Protein AF-X1RUQ6-F1 (afdb_monomer_lite)

Sequence (351 aa):
FTVKFKKKDQIVNNFACIECDKCIEVCPIEVDNRNAIWVKPEAGWENIYIIDFEHCTKCGKCEKVCPTGALKIERPEEVKEVNVGAIILAPEFEEPSEKKFEDFGLGKSNSVIKNSEIAERSLLTNFVKDSIKLPSGKIPQKFGIIITPHFNKEQIEYENYNLSISAVYRSVRIKEIIPKAEVTIFLRDYRGFGKGHYRWYNKALDLGVRVEKAEKLKIVTTNDEKATIQYQKDNNSSQQEVELAILITGQKPPEIMEDLSKICGVKPDQNGFCNIRPFSSTETDIDGIFAVGEFSGVKGNPETVWEGCAVLTEMLKYLGEPNFKPAPPPELRNLSGEKPRVGVFICSCFG

pLDDT: mean 87.48, std 11.32, range [35.59, 98.81]

Foldseek 3Di:
DKDKDWPPDQLFQQVQAPPPCQLQVQAPADDPNGGQWDWLDAPDDTTGIDGNVVGDPLPCRSQVRRPRSRGHSDDDTDIDIDDDLFAEAEDAFDFDDCVLCVQVCPPVALLEEEPVQLCVLVNVAQRDQQSQQFPVRDRWQEEEEEASLQADDPDSLFAAQQLLLVSLVVLLSCCVVRLNGAAEYEDQDGRQDDDCSVVSVVSSVVSVYHYDHFNHWGWDDDHRQKIKIWTHDPNDIDIDITRHYYYSTGTAADPCLVVCCVVVVFDADPSGATDDDPPALFDTPDPRYTYADCRNHHYDDVRRVVSVVRCVVVNVVSDDPDPDDDDPDPDDPDCPPPDDDDDDDDDPSPD

Organism: NCBI:txid412755

Secondary structure (DSSP, 8-state):
-EEEEEE---SB-TTT-----HHHHT---EETTEESEEEEE-SSS-EEEEE-TTT----SHHHHH-TTS-B-S----EEEEEE-S-EEE-PPPBPPPGGGGGGGTTTT-TTEEEHHHHHHHTTTSSPPGGGG--TTSPPPSEEEEEEGGGSS-SS-----TTHHHHHHHHHHHHHHH-TT-EEEEEESS----STTHHHHHHHHHHTT-EEEE-SEEEEEESSSS-EEEEEEETTEEEEEEESEEEEE---B--THHHHHHHHH---B-TTSSBPB-TT-SSBBSSTTEEE-GGGGSS--HHHHHHHHHHHHHHGGGG--S----PPPPP-----TTSPP--------TT-

Structure (mmCIF, N/CA/C/O backbone):
data_AF-X1RUQ6-F1
#
_entry.id   AF-X1RUQ6-F1
#
loop_
_atom_site.group_PDB
_atom_site.id
_atom_site.type_symbol
_atom_site.label_atom_id
_atom_site.label_alt_id
_atom_site.label_comp_id
_atom_site.label_asym_id
_atom_site.label_entity_id
_atom_site.label_seq_id
_atom_site.pdbx_PDB_ins_code
_atom_site.Cartn_x
_atom_site.Cartn_y
_atom_site.Cartn_z
_atom_site.occupancy
_atom_site.B_iso_or_equiv
_atom_site.auth_seq_id
_atom_site.auth_comp_id
_atom_site.auth_asym_id
_atom_site.auth_atom_id
_atom_site.pdbx_PDB_model_num
ATOM 1 N N . PHE A 1 1 ? 16.827 6.643 -26.826 1.00 90.69 1 PHE A N 1
ATOM 2 C CA . PHE A 1 1 ? 17.657 6.616 -25.604 1.00 90.69 1 PHE A CA 1
ATOM 3 C C . PHE A 1 1 ? 18.560 5.393 -25.601 1.00 90.69 1 PHE A C 1
ATOM 5 O O . PHE A 1 1 ? 18.110 4.331 -26.019 1.00 90.69 1 PHE A O 1
ATOM 12 N N . THR A 1 2 ? 19.792 5.522 -25.106 1.00 93.62 2 THR A N 1
ATOM 13 C CA . THR A 1 2 ? 20.661 4.381 -24.770 1.00 93.62 2 THR A CA 1
ATOM 14 C C . THR A 1 2 ? 20.635 4.212 -23.257 1.00 93.62 2 THR A C 1
ATOM 16 O O . THR A 1 2 ? 21.114 5.077 -22.528 1.00 93.62 2 THR A O 1
ATOM 19 N N . VAL A 1 3 ? 20.011 3.138 -22.784 1.00 94.25 3 VAL A N 1
ATOM 20 C CA . VAL A 1 3 ? 19.755 2.894 -21.361 1.00 94.25 3 VAL A CA 1
ATOM 21 C C . VAL A 1 3 ? 20.683 1.799 -20.867 1.00 94.25 3 VAL A C 1
ATOM 23 O O . VAL A 1 3 ? 20.760 0.727 -21.465 1.00 94.25 3 VAL A O 1
ATOM 26 N N . LYS A 1 4 ? 21.356 2.066 -19.747 1.00 92.81 4 LYS A N 1
ATOM 27 C CA . LYS A 1 4 ? 22.142 1.078 -19.007 1.00 92.81 4 LYS A CA 1
ATOM 28 C C . LYS A 1 4 ? 21.403 0.706 -17.738 1.00 92.81 4 LYS A C 1
ATOM 30 O O . LYS A 1 4 ? 21.077 1.584 -16.945 1.00 92.81 4 LYS A O 1
ATOM 35 N N . PHE A 1 5 ? 21.175 -0.582 -17.529 1.00 89.06 5 PHE A N 1
ATOM 36 C CA . PHE A 1 5 ? 20.571 -1.078 -16.300 1.00 89.06 5 PHE A CA 1
ATOM 37 C C . PHE A 1 5 ? 21.331 -2.289 -15.776 1.00 89.06 5 PHE A C 1
ATOM 39 O O . PHE A 1 5 ? 21.866 -3.103 -16.533 1.00 89.06 5 PHE A O 1
ATOM 46 N N . LYS A 1 6 ? 21.387 -2.398 -14.451 1.00 86.44 6 LYS A N 1
ATOM 47 C CA . LYS A 1 6 ? 21.943 -3.566 -13.775 1.00 86.44 6 LYS A CA 1
ATOM 48 C C . LYS A 1 6 ? 20.868 -4.639 -13.705 1.00 86.44 6 LYS A C 1
ATOM 50 O O . LYS A 1 6 ? 19.836 -4.444 -13.067 1.00 86.44 6 LYS A O 1
ATOM 55 N N . LYS A 1 7 ? 21.106 -5.782 -14.340 1.00 77.94 7 LYS A N 1
ATOM 56 C CA . LYS A 1 7 ? 20.271 -6.966 -14.170 1.00 77.94 7 LYS A CA 1
ATOM 57 C C . LYS A 1 7 ? 20.640 -7.611 -12.839 1.00 77.94 7 LYS A C 1
ATOM 59 O O . LYS A 1 7 ? 21.633 -8.329 -12.735 1.00 77.94 7 LYS A O 1
ATOM 64 N N . LYS A 1 8 ? 19.837 -7.339 -11.812 1.00 68.75 8 LYS A N 1
ATOM 65 C CA . LYS A 1 8 ? 19.895 -8.085 -10.558 1.00 68.75 8 LYS A CA 1
ATOM 66 C C . LYS A 1 8 ? 19.048 -9.337 -10.734 1.00 68.75 8 LYS A C 1
ATOM 68 O O . LYS A 1 8 ? 17.840 -9.308 -10.526 1.00 68.75 8 LYS A O 1
ATOM 73 N N . ASP A 1 9 ? 19.675 -10.416 -11.191 1.00 65.06 9 ASP A N 1
ATOM 74 C CA . ASP A 1 9 ? 18.998 -11.706 -11.222 1.00 65.06 9 ASP A CA 1
ATOM 75 C C . ASP A 1 9 ? 18.580 -12.086 -9.802 1.00 65.06 9 ASP A C 1
ATOM 77 O O . ASP A 1 9 ? 19.366 -11.965 -8.857 1.00 65.06 9 ASP A O 1
ATOM 81 N N . GLN A 1 10 ? 17.346 -12.568 -9.658 1.00 67.88 10 GLN A N 1
ATOM 82 C CA . GLN A 1 10 ? 16.947 -13.225 -8.424 1.00 67.88 10 GLN A CA 1
ATOM 83 C C . GLN A 1 10 ? 17.934 -14.369 -8.152 1.00 67.88 10 GLN A C 1
ATOM 85 O O . GLN A 1 10 ? 18.315 -15.119 -9.058 1.00 67.88 10 GLN A O 1
ATOM 90 N N . ILE A 1 11 ? 18.374 -14.483 -6.896 1.00 77.75 11 ILE A N 1
ATOM 91 C CA . ILE A 1 11 ? 19.265 -15.558 -6.425 1.00 77.75 11 ILE A CA 1
ATOM 92 C C . ILE A 1 11 ? 18.703 -16.909 -6.869 1.00 77.75 11 ILE A C 1
ATOM 94 O O . ILE A 1 11 ? 19.438 -17.768 -7.366 1.00 77.75 11 ILE A O 1
ATOM 98 N N . VAL A 1 12 ? 17.383 -17.052 -6.746 1.00 81.12 12 VAL A N 1
ATOM 99 C CA . VAL A 1 12 ? 16.603 -18.180 -7.234 1.00 81.12 12 VAL A CA 1
ATOM 100 C C . VAL A 1 12 ? 15.986 -17.817 -8.581 1.00 81.12 12 VAL A C 1
ATOM 102 O O . VAL A 1 12 ? 15.274 -16.833 -8.706 1.00 81.12 12 VAL A O 1
ATOM 105 N N . ASN A 1 13 ? 16.285 -18.603 -9.613 1.00 79.19 13 ASN A N 1
ATOM 106 C CA . ASN A 1 13 ? 15.611 -18.496 -10.903 1.00 79.19 13 ASN A CA 1
ATOM 107 C C . ASN A 1 13 ? 14.255 -19.206 -10.817 1.00 79.19 13 ASN A C 1
ATOM 109 O O . ASN A 1 13 ? 14.231 -20.437 -10.846 1.00 79.19 13 ASN A O 1
ATOM 113 N N . ASN A 1 14 ? 13.156 -18.453 -10.747 1.00 72.56 14 ASN A N 1
ATOM 114 C CA . ASN A 1 14 ? 11.813 -19.025 -10.616 1.00 72.56 14 ASN A CA 1
ATOM 115 C C . ASN A 1 14 ? 11.425 -19.949 -11.776 1.00 72.56 14 ASN A C 1
ATOM 117 O O . ASN A 1 14 ? 10.847 -20.999 -11.532 1.00 72.56 14 ASN A O 1
ATOM 121 N N . PHE A 1 15 ? 11.858 -19.670 -13.012 1.00 74.00 15 PHE A N 1
ATOM 122 C CA . PHE A 1 15 ? 11.589 -20.557 -14.155 1.00 74.00 15 PHE A CA 1
ATOM 123 C C . PHE A 1 15 ? 12.262 -21.933 -14.037 1.00 74.00 15 PHE A C 1
ATOM 125 O O . PHE A 1 15 ? 11.848 -22.884 -14.696 1.00 74.00 15 PHE A O 1
ATOM 132 N N . ALA A 1 16 ? 13.329 -22.037 -13.241 1.00 80.94 16 ALA A N 1
ATOM 133 C CA . ALA A 1 16 ? 14.035 -23.290 -12.979 1.00 80.94 16 ALA A CA 1
ATOM 134 C C . ALA A 1 16 ? 13.724 -23.869 -11.588 1.00 80.94 16 ALA A C 1
ATOM 136 O O . ALA A 1 16 ? 14.110 -25.004 -11.294 1.00 80.94 16 ALA A O 1
ATOM 137 N N . CYS A 1 17 ? 13.099 -23.098 -10.698 1.00 83.44 17 CYS A N 1
ATOM 138 C CA . CYS A 1 17 ? 12.761 -23.543 -9.357 1.00 83.44 17 CYS A CA 1
ATOM 139 C C . CYS A 1 17 ? 11.582 -24.518 -9.425 1.00 83.44 17 CYS A C 1
ATOM 141 O O . CYS A 1 17 ? 10.617 -24.289 -10.141 1.00 83.44 17 CYS A O 1
ATOM 143 N N . ILE A 1 18 ? 11.670 -25.614 -8.673 1.00 85.25 18 ILE A N 1
ATOM 144 C CA . ILE A 1 18 ? 10.596 -26.618 -8.561 1.00 85.25 18 ILE A CA 1
ATOM 145 C C . ILE A 1 18 ? 9.946 -26.612 -7.176 1.00 85.25 18 ILE A C 1
ATOM 147 O O . ILE A 1 18 ? 9.284 -27.577 -6.812 1.00 85.25 18 ILE A O 1
ATOM 151 N N . GLU A 1 19 ? 10.224 -25.575 -6.384 1.00 84.88 19 GLU A N 1
ATOM 152 C CA . GLU A 1 19 ? 9.609 -25.340 -5.072 1.00 84.88 19 GLU A CA 1
ATOM 153 C C . GLU A 1 19 ? 9.713 -26.537 -4.102 1.00 84.88 19 GLU A C 1
ATOM 155 O O . GLU A 1 19 ? 8.775 -26.902 -3.408 1.00 84.88 19 GLU A O 1
ATOM 160 N N . CYS A 1 20 ? 10.872 -27.206 -4.086 1.00 88.06 20 CYS A N 1
ATOM 161 C CA . CYS A 1 20 ? 11.074 -28.434 -3.305 1.00 88.06 20 CYS A CA 1
ATOM 162 C C . CYS A 1 20 ? 11.554 -28.219 -1.859 1.00 88.06 20 CYS A C 1
ATOM 164 O O . CYS A 1 20 ? 11.882 -29.200 -1.200 1.00 88.06 20 CYS A O 1
ATOM 166 N N . ASP A 1 21 ? 11.711 -26.966 -1.419 1.00 90.81 21 ASP A N 1
ATOM 167 C CA . ASP A 1 21 ? 12.115 -26.532 -0.065 1.00 90.81 21 ASP A CA 1
ATOM 168 C C . ASP A 1 21 ? 13.443 -27.047 0.512 1.00 90.81 21 ASP A C 1
ATOM 170 O O . ASP A 1 21 ? 13.900 -26.547 1.538 1.00 90.81 21 ASP A O 1
ATOM 174 N N . LYS A 1 22 ? 14.167 -27.930 -0.184 1.00 92.12 22 LYS A N 1
ATOM 175 C CA . LYS A 1 22 ? 15.475 -28.448 0.260 1.00 92.12 22 LYS A CA 1
ATOM 176 C C . LYS A 1 22 ? 16.463 -27.354 0.662 1.00 92.12 22 LYS A C 1
ATOM 178 O O . LYS A 1 22 ? 17.286 -27.551 1.548 1.00 92.12 22 LYS A O 1
ATOM 183 N N . CYS A 1 23 ? 16.423 -26.206 -0.014 1.00 92.62 23 CYS A N 1
ATOM 184 C CA . CYS A 1 23 ? 17.289 -25.068 0.279 1.00 92.62 23 CYS A CA 1
ATOM 185 C C . CYS A 1 23 ? 17.008 -24.431 1.654 1.00 92.62 23 CYS A C 1
ATOM 187 O O . CYS A 1 23 ? 17.949 -23.933 2.272 1.00 92.62 23 CYS A O 1
ATOM 189 N N . ILE A 1 24 ? 15.757 -24.484 2.122 1.00 92.19 24 ILE A N 1
ATOM 190 C CA . ILE A 1 24 ? 15.300 -24.024 3.439 1.00 92.19 24 ILE A CA 1
ATOM 191 C C . ILE A 1 24 ? 15.729 -25.025 4.506 1.00 92.19 24 ILE A C 1
ATOM 193 O O . ILE A 1 24 ? 16.415 -24.642 5.449 1.00 92.19 24 ILE A O 1
ATOM 197 N N . GLU A 1 25 ? 15.445 -26.311 4.293 1.00 93.44 25 GLU A N 1
ATOM 198 C CA . GLU A 1 25 ? 15.755 -27.393 5.241 1.00 93.44 25 GLU A CA 1
ATOM 199 C C . GLU A 1 25 ? 17.242 -27.462 5.626 1.00 93.44 25 GLU A C 1
ATOM 201 O O . GLU A 1 25 ? 17.589 -27.793 6.758 1.00 93.44 25 GLU A O 1
ATOM 206 N N . VAL A 1 26 ? 18.146 -27.151 4.689 1.00 95.44 26 VAL A N 1
ATOM 207 C CA . VAL A 1 26 ? 19.600 -27.191 4.935 1.00 95.44 26 VAL A CA 1
ATOM 208 C C . VAL A 1 26 ? 20.173 -25.885 5.490 1.00 95.44 26 VAL A C 1
ATOM 210 O O . VAL A 1 26 ? 21.384 -25.807 5.741 1.00 95.44 26 VAL A O 1
ATOM 213 N N . CYS A 1 27 ? 19.358 -24.835 5.618 1.00 94.75 27 CYS A N 1
ATOM 214 C CA . CYS A 1 27 ? 19.819 -23.531 6.066 1.00 94.75 27 CYS A CA 1
ATOM 215 C C . CYS A 1 27 ? 20.174 -23.579 7.562 1.00 94.75 27 CYS A C 1
ATOM 217 O O . CYS A 1 27 ? 19.318 -23.883 8.385 1.00 94.75 27 CYS A O 1
ATOM 219 N N . PRO A 1 28 ? 21.422 -23.260 7.954 1.00 93.81 28 PRO A N 1
ATOM 220 C CA . PRO A 1 28 ? 21.832 -23.338 9.354 1.00 93.81 28 PRO A CA 1
ATOM 221 C C . PRO A 1 28 ? 21.460 -22.093 10.171 1.00 93.81 28 PRO A C 1
ATOM 223 O O . PRO A 1 28 ? 21.767 -22.053 11.357 1.00 93.81 28 PRO A O 1
ATOM 226 N N . ILE A 1 29 ? 20.901 -21.058 9.536 1.00 95.62 29 ILE A N 1
ATOM 227 C CA . ILE A 1 29 ? 20.577 -19.781 10.175 1.00 95.62 29 ILE A CA 1
ATOM 228 C C . ILE A 1 29 ? 19.066 -19.688 10.336 1.00 95.62 29 ILE A C 1
ATOM 230 O O . ILE A 1 29 ? 18.332 -19.871 9.361 1.00 95.62 29 ILE A O 1
ATOM 234 N N . GLU A 1 30 ? 18.637 -19.376 11.552 1.00 90.88 30 GLU A N 1
ATOM 235 C CA . GLU A 1 30 ? 17.250 -19.141 11.934 1.00 90.88 30 GLU A CA 1
ATOM 236 C C . GLU A 1 30 ? 17.130 -17.725 12.517 1.00 90.88 30 GLU A C 1
ATOM 238 O O . GLU A 1 30 ? 17.957 -17.311 13.330 1.00 90.88 30 GLU A O 1
ATOM 243 N N . VAL A 1 31 ? 16.135 -16.977 12.049 1.00 87.56 31 VAL A N 1
ATOM 244 C CA . VAL A 1 31 ? 15.815 -15.591 12.406 1.00 87.56 31 VAL A CA 1
ATOM 245 C C . VAL A 1 31 ? 14.312 -15.560 12.659 1.00 87.56 31 VAL A C 1
ATOM 247 O O . VAL A 1 31 ? 13.561 -15.938 11.772 1.00 87.56 31 VAL A O 1
ATOM 250 N N . ASP A 1 32 ? 13.852 -15.162 13.844 1.00 82.50 32 ASP A N 1
ATOM 251 C CA . ASP A 1 32 ? 12.418 -15.021 14.161 1.00 82.50 32 ASP A CA 1
ATOM 252 C C . ASP A 1 32 ? 11.537 -16.228 13.754 1.00 82.50 32 ASP A C 1
ATOM 254 O O . ASP A 1 32 ? 10.497 -16.072 13.112 1.00 82.50 32 ASP A O 1
ATOM 258 N N . ASN A 1 33 ? 11.956 -17.450 14.112 1.00 82.38 33 ASN A N 1
ATOM 259 C CA . ASN A 1 33 ? 11.288 -18.722 13.770 1.00 82.38 33 ASN A CA 1
ATOM 260 C C . ASN A 1 33 ? 11.161 -19.016 12.257 1.00 82.38 33 ASN A C 1
ATOM 262 O O . ASN A 1 33 ? 10.309 -19.805 11.842 1.00 82.38 33 ASN A O 1
ATOM 266 N N . ARG A 1 34 ? 11.994 -18.397 11.413 1.00 85.12 34 ARG A N 1
ATOM 267 C CA . ARG A 1 34 ? 12.158 -18.741 9.990 1.00 85.12 34 ARG A CA 1
ATOM 268 C C . ARG A 1 34 ? 13.633 -18.929 9.656 1.00 85.12 34 ARG A C 1
ATOM 270 O O . ARG A 1 34 ? 14.502 -18.324 10.272 1.00 85.12 34 ARG A O 1
ATOM 277 N N . ASN A 1 35 ? 13.952 -19.725 8.641 1.00 90.94 35 ASN A N 1
ATOM 278 C CA . ASN A 1 35 ? 15.324 -19.779 8.142 1.00 90.94 35 ASN A CA 1
ATOM 279 C C . ASN A 1 35 ? 15.707 -18.488 7.397 1.00 90.94 35 ASN A C 1
ATOM 281 O O . ASN A 1 35 ? 14.854 -17.780 6.857 1.00 90.94 35 ASN A O 1
ATOM 285 N N . ALA A 1 36 ? 17.013 -18.207 7.304 1.00 89.88 36 ALA A N 1
ATOM 286 C CA . ALA A 1 36 ? 17.515 -17.058 6.540 1.00 89.88 36 ALA A CA 1
ATOM 287 C C . ALA A 1 36 ? 17.152 -17.124 5.046 1.00 89.88 36 ALA A C 1
ATOM 289 O O . ALA A 1 36 ? 17.127 -16.095 4.382 1.00 89.88 36 ALA A O 1
ATOM 290 N N . ILE A 1 37 ? 16.864 -18.314 4.511 1.00 89.12 37 ILE A N 1
ATOM 291 C CA . ILE A 1 37 ? 16.137 -18.472 3.249 1.00 89.12 37 ILE A CA 1
ATOM 292 C C . ILE A 1 37 ? 14.725 -18.962 3.551 1.00 89.12 37 ILE A C 1
ATOM 294 O O . ILE A 1 37 ? 14.560 -19.933 4.284 1.00 89.12 37 ILE A O 1
ATOM 298 N N . TRP A 1 38 ? 13.720 -18.305 2.985 1.00 85.50 38 TRP A N 1
ATOM 299 C CA . TRP A 1 38 ? 12.318 -18.669 3.161 1.00 85.50 38 TRP A CA 1
ATOM 300 C C . TRP A 1 38 ? 11.528 -18.378 1.890 1.00 85.50 38 TRP A C 1
ATOM 302 O O . TRP A 1 38 ? 11.979 -17.641 1.010 1.00 85.50 38 TRP A O 1
ATOM 312 N N . VAL A 1 39 ? 10.337 -18.960 1.798 1.00 80.56 39 VAL A N 1
ATOM 313 C CA . VAL A 1 39 ? 9.373 -18.608 0.758 1.00 80.56 39 VAL A CA 1
ATOM 314 C C . VAL A 1 39 ? 8.598 -17.384 1.221 1.00 80.56 39 VAL A C 1
ATOM 316 O O . VAL A 1 39 ? 7.950 -17.427 2.266 1.00 80.56 39 VAL A O 1
ATOM 319 N N . LYS A 1 40 ? 8.634 -16.304 0.439 1.00 71.25 40 LYS A N 1
ATOM 320 C CA . LYS A 1 40 ? 7.608 -15.264 0.503 1.00 71.25 40 LYS A CA 1
ATOM 321 C C . LYS A 1 40 ? 6.509 -15.683 -0.474 1.00 71.25 40 LYS A C 1
ATOM 323 O O . LYS A 1 40 ? 6.747 -15.655 -1.683 1.00 71.25 40 LYS A O 1
ATOM 328 N N . PRO A 1 41 ? 5.331 -16.094 0.012 1.00 62.47 41 PRO A N 1
ATOM 329 C CA . PRO A 1 41 ? 4.215 -16.338 -0.879 1.00 62.47 41 PRO A CA 1
ATOM 330 C C . PRO A 1 41 ? 3.779 -14.984 -1.440 1.00 62.47 41 PRO A C 1
ATOM 332 O O . PRO A 1 41 ? 3.469 -14.077 -0.666 1.00 62.47 41 PRO A O 1
ATOM 335 N N . GLU A 1 42 ? 3.749 -14.821 -2.757 1.00 59.28 42 GLU A N 1
ATOM 336 C CA . GLU A 1 42 ? 3.023 -13.706 -3.360 1.00 59.28 42 GLU A CA 1
ATOM 337 C C . GLU A 1 42 ? 1.735 -14.211 -3.995 1.00 59.28 42 GLU A C 1
ATOM 339 O O . GLU A 1 42 ? 1.701 -15.218 -4.707 1.00 59.28 42 GLU A O 1
ATOM 344 N N . ALA A 1 43 ? 0.649 -13.495 -3.701 1.00 47.25 43 ALA A N 1
ATOM 345 C CA . ALA A 1 43 ? -0.615 -13.624 -4.392 1.00 47.25 43 ALA A CA 1
ATOM 346 C C . ALA A 1 43 ? -0.405 -13.535 -5.901 1.00 47.25 43 ALA A C 1
ATOM 348 O O . ALA A 1 43 ? -0.207 -12.454 -6.448 1.00 47.25 43 ALA A O 1
ATOM 349 N N . GLY A 1 44 ? -0.559 -14.655 -6.590 1.00 51.41 44 GLY A N 1
ATOM 350 C CA . GLY A 1 44 ? -1.086 -14.601 -7.940 1.00 51.41 44 GLY A CA 1
ATOM 351 C C . GLY A 1 44 ? -0.365 -15.437 -8.964 1.00 51.41 44 GLY A C 1
ATOM 352 O O . GLY A 1 44 ? -1.092 -15.900 -9.828 1.00 51.41 44 GLY A O 1
ATOM 353 N N . TRP A 1 45 ? 0.945 -15.718 -8.873 1.00 51.56 45 TRP A N 1
ATOM 354 C CA . TRP A 1 45 ? 1.557 -16.627 -9.859 1.00 51.56 45 TRP A CA 1
ATOM 355 C C . TRP A 1 45 ? 2.778 -17.467 -9.432 1.00 51.56 45 TRP A C 1
ATOM 357 O O . TRP A 1 45 ? 2.887 -18.560 -9.979 1.00 51.56 45 TRP A O 1
ATOM 367 N N . GLU A 1 46 ? 3.646 -17.082 -8.479 1.00 57.44 46 GLU A N 1
ATOM 368 C CA . GLU A 1 46 ? 4.850 -17.886 -8.136 1.00 57.44 46 GLU A CA 1
ATOM 369 C C . GLU A 1 46 ? 5.307 -17.716 -6.671 1.00 57.44 46 GLU A C 1
ATOM 371 O O . GLU A 1 46 ? 5.300 -16.604 -6.140 1.00 57.44 46 GLU A O 1
ATOM 376 N N . ASN A 1 47 ? 5.750 -18.801 -6.018 1.00 65.00 47 ASN A N 1
ATOM 377 C CA . ASN A 1 47 ? 6.440 -18.710 -4.727 1.00 65.00 47 ASN A CA 1
ATOM 378 C C . ASN A 1 47 ? 7.858 -18.170 -4.946 1.00 65.00 47 ASN A C 1
ATOM 380 O O . ASN A 1 47 ? 8.660 -18.772 -5.661 1.00 65.00 47 ASN A O 1
ATOM 384 N N . ILE A 1 48 ? 8.203 -17.057 -4.293 1.00 70.44 48 ILE A N 1
ATOM 385 C CA . ILE A 1 48 ? 9.537 -16.464 -4.421 1.00 70.44 48 ILE A CA 1
ATOM 386 C C . ILE A 1 48 ? 10.369 -16.843 -3.200 1.00 70.44 48 ILE A C 1
ATOM 388 O O . ILE A 1 48 ? 10.030 -16.525 -2.060 1.00 70.44 48 ILE A O 1
ATOM 392 N N . TYR A 1 49 ? 11.498 -17.502 -3.441 1.00 79.81 49 TYR A N 1
ATOM 393 C CA . TYR A 1 49 ? 12.485 -17.780 -2.403 1.00 79.81 49 TYR A CA 1
ATOM 394 C C . TYR A 1 49 ? 13.339 -16.535 -2.159 1.00 79.81 49 TYR A C 1
ATOM 396 O O . TYR A 1 49 ? 14.065 -16.078 -3.046 1.00 79.81 49 TYR A O 1
ATOM 404 N N . ILE A 1 50 ? 13.279 -16.005 -0.940 1.00 80.94 50 ILE A N 1
ATOM 405 C CA . ILE A 1 50 ? 14.030 -14.827 -0.502 1.00 80.94 50 ILE A CA 1
ATOM 406 C C . ILE A 1 50 ? 15.152 -15.267 0.432 1.00 80.94 50 ILE A C 1
ATOM 408 O O . ILE A 1 50 ? 14.974 -16.177 1.237 1.00 80.94 50 ILE A O 1
ATOM 412 N N . ILE A 1 51 ? 16.313 -14.616 0.318 1.00 86.31 51 ILE A N 1
ATOM 413 C CA . ILE A 1 51 ? 17.428 -14.770 1.254 1.00 86.31 51 ILE A CA 1
ATOM 414 C C . ILE A 1 51 ? 17.623 -13.459 2.014 1.00 86.31 51 ILE A C 1
ATOM 416 O O . ILE A 1 51 ? 17.806 -12.401 1.414 1.00 86.31 51 ILE A O 1
ATOM 420 N N . ASP A 1 52 ? 17.627 -13.558 3.335 1.00 87.19 52 ASP A N 1
ATOM 421 C CA . ASP A 1 52 ? 17.926 -12.495 4.282 1.00 87.19 52 ASP A CA 1
ATOM 422 C C . ASP A 1 52 ? 19.441 -12.348 4.296 1.00 87.19 52 ASP A C 1
ATOM 424 O O . ASP A 1 52 ? 20.150 -13.083 4.983 1.00 87.19 52 ASP A O 1
ATOM 428 N N . PHE A 1 53 ? 19.956 -11.470 3.440 1.00 85.75 53 PHE A N 1
ATOM 429 C CA . PHE A 1 53 ? 21.395 -11.280 3.315 1.00 85.75 53 PHE A CA 1
ATOM 430 C C . PHE A 1 53 ? 22.033 -10.583 4.512 1.00 85.75 53 PHE A C 1
ATOM 432 O O . PHE A 1 53 ? 23.255 -10.644 4.627 1.00 85.75 53 PHE A O 1
ATOM 439 N N . GLU A 1 54 ? 21.246 -9.964 5.393 1.00 87.62 54 GLU A N 1
ATOM 440 C CA . GLU A 1 54 ? 21.767 -9.388 6.633 1.00 87.62 54 GLU A CA 1
ATOM 441 C C . GLU A 1 54 ? 22.213 -10.501 7.589 1.00 87.62 54 GLU A C 1
ATOM 443 O O . GLU A 1 54 ? 23.278 -10.406 8.197 1.00 87.62 54 GLU A O 1
ATOM 448 N N . HIS A 1 55 ? 21.459 -11.605 7.642 1.00 91.31 55 HIS A N 1
ATOM 449 C CA . HIS A 1 55 ? 21.755 -12.752 8.508 1.00 91.31 55 HIS A CA 1
ATOM 450 C C . HIS A 1 55 ? 22.437 -13.928 7.782 1.00 91.31 55 HIS A C 1
ATOM 452 O O . HIS A 1 55 ? 23.053 -14.796 8.408 1.00 91.31 55 HIS A O 1
ATOM 458 N N . CYS A 1 56 ? 22.341 -14.002 6.452 1.00 90.12 56 CYS A N 1
ATOM 459 C CA . CYS A 1 56 ? 22.913 -15.089 5.663 1.00 90.12 56 CYS A CA 1
ATOM 460 C C . CYS A 1 56 ? 24.446 -15.074 5.698 1.00 90.12 56 CYS A C 1
ATOM 462 O O . CYS A 1 56 ? 25.104 -14.154 5.221 1.00 90.12 56 CYS A O 1
ATOM 464 N N . THR A 1 57 ? 25.036 -16.189 6.126 1.00 91.56 57 THR A N 1
ATOM 465 C CA . THR A 1 57 ? 26.496 -16.392 6.144 1.00 91.56 57 THR A CA 1
ATOM 466 C C . THR A 1 57 ? 27.105 -16.694 4.773 1.00 91.56 57 THR A C 1
ATOM 468 O O . THR A 1 57 ? 28.302 -16.955 4.677 1.00 91.56 57 THR A O 1
ATOM 471 N N . LYS A 1 58 ? 26.289 -16.741 3.711 1.00 90.88 58 LYS A N 1
ATOM 472 C CA . LYS A 1 58 ? 26.683 -17.151 2.351 1.00 90.88 58 LYS A CA 1
ATOM 473 C C . LYS A 1 58 ? 27.392 -18.516 2.291 1.00 90.88 58 LYS A C 1
ATOM 475 O O . LYS A 1 58 ? 28.207 -18.772 1.413 1.00 90.88 58 LYS A O 1
ATOM 480 N N . CYS A 1 59 ? 27.049 -19.444 3.190 1.00 92.62 59 CYS A N 1
ATOM 481 C CA . CYS A 1 59 ? 27.738 -20.738 3.317 1.00 92.62 59 CYS A CA 1
ATOM 482 C C . CYS A 1 59 ? 27.582 -21.711 2.123 1.00 92.62 59 CYS A C 1
ATOM 484 O O . CYS A 1 59 ? 28.229 -22.760 2.097 1.00 92.62 59 CYS A O 1
ATOM 486 N N . GLY A 1 60 ? 26.699 -21.431 1.156 1.00 91.62 60 GLY A N 1
ATOM 487 C CA . GLY A 1 60 ? 26.550 -22.241 -0.062 1.00 91.62 60 GLY A CA 1
ATOM 488 C C . GLY A 1 60 ? 25.756 -23.543 0.083 1.00 91.62 60 GLY A C 1
ATOM 489 O O . GLY A 1 60 ? 25.566 -24.239 -0.911 1.00 91.62 60 GLY A O 1
ATOM 490 N N . LYS A 1 61 ? 25.277 -23.910 1.281 1.00 94.69 61 LYS A N 1
ATOM 491 C CA . LYS A 1 61 ? 24.545 -25.179 1.490 1.00 94.69 61 LYS A CA 1
ATOM 492 C C . LYS A 1 61 ? 23.261 -25.265 0.657 1.00 94.69 61 LYS A C 1
ATOM 494 O O . LYS A 1 61 ? 23.029 -26.276 -0.001 1.00 94.69 61 LYS A O 1
ATOM 499 N N . CYS A 1 62 ? 22.473 -24.191 0.646 1.00 93.62 62 CYS A N 1
ATOM 500 C CA . CYS A 1 62 ? 21.232 -24.090 -0.121 1.00 93.62 62 CYS A CA 1
ATOM 501 C C . CYS A 1 62 ? 21.459 -24.173 -1.641 1.00 93.62 62 CYS A C 1
ATOM 503 O O . CYS A 1 62 ? 20.646 -24.758 -2.351 1.00 93.62 62 CYS A O 1
ATOM 505 N N . GLU A 1 63 ? 22.584 -23.651 -2.138 1.00 93.75 63 GLU A N 1
ATOM 506 C CA . GLU A 1 63 ? 22.973 -23.764 -3.548 1.00 93.75 63 GLU A CA 1
ATOM 507 C C . GLU A 1 63 ? 23.362 -25.202 -3.903 1.00 93.75 63 GLU A C 1
ATOM 509 O O . GLU A 1 63 ? 22.881 -25.746 -4.893 1.00 93.75 63 GLU A O 1
ATOM 514 N N . LYS A 1 64 ? 24.177 -25.853 -3.062 1.00 94.62 64 LYS A N 1
ATOM 515 C CA . LYS A 1 64 ? 24.648 -27.229 -3.292 1.00 94.62 64 LYS A CA 1
ATOM 516 C C . LYS A 1 64 ? 23.521 -28.261 -3.331 1.00 94.62 64 LYS A C 1
ATOM 518 O O . LYS A 1 64 ? 23.633 -29.240 -4.059 1.00 94.62 64 LYS A O 1
ATOM 523 N N . VAL A 1 65 ? 22.468 -28.072 -2.534 1.00 96.00 65 VAL A N 1
ATOM 524 C CA . VAL A 1 65 ? 21.339 -29.016 -2.468 1.00 96.00 65 VAL A CA 1
ATOM 525 C C . VAL A 1 65 ? 20.291 -28.777 -3.565 1.00 96.00 65 VAL A C 1
ATOM 527 O O . VAL A 1 65 ? 19.414 -29.618 -3.759 1.00 96.00 65 VAL A O 1
ATOM 530 N N . CYS A 1 66 ? 20.351 -27.644 -4.276 1.00 93.31 66 CYS A N 1
ATOM 531 C CA . CYS A 1 66 ? 19.353 -27.272 -5.275 1.00 93.31 66 CYS A CA 1
ATOM 532 C C . CYS A 1 66 ? 19.422 -28.215 -6.494 1.00 93.31 66 CYS A C 1
ATOM 534 O O . CYS A 1 66 ? 20.387 -28.150 -7.259 1.00 93.31 66 CYS A O 1
ATOM 536 N N . PRO A 1 67 ? 18.406 -29.069 -6.733 1.00 91.38 67 PRO A N 1
ATOM 537 C CA . PRO A 1 67 ? 18.490 -30.118 -7.751 1.00 91.38 67 PRO A CA 1
ATOM 538 C C . PRO A 1 67 ? 18.463 -29.574 -9.184 1.00 91.38 67 PRO A C 1
ATOM 540 O O . PRO A 1 67 ? 18.981 -30.216 -10.092 1.00 91.38 67 PRO A O 1
ATOM 543 N N . THR A 1 68 ? 17.872 -28.396 -9.393 1.00 91.50 68 THR A N 1
ATOM 544 C CA . THR A 1 68 ? 17.785 -27.740 -10.705 1.00 91.50 68 THR A CA 1
ATOM 545 C C . THR A 1 68 ? 18.875 -26.695 -10.922 1.00 91.50 68 THR A C 1
ATOM 547 O O . THR A 1 68 ? 18.952 -26.100 -11.994 1.00 91.50 68 THR A O 1
ATOM 550 N N . GLY A 1 69 ? 19.705 -26.428 -9.905 1.00 88.06 69 GLY A N 1
ATOM 551 C CA . GLY A 1 69 ? 20.671 -25.331 -9.932 1.00 88.06 69 GLY A CA 1
ATOM 552 C C . GLY A 1 69 ? 20.030 -23.937 -9.987 1.00 88.06 69 GLY A C 1
ATOM 553 O O . GLY A 1 69 ? 20.718 -22.971 -10.313 1.00 88.06 69 GLY A O 1
ATOM 554 N N . ALA A 1 70 ? 18.733 -23.819 -9.677 1.00 87.69 70 ALA A N 1
ATOM 555 C CA . ALA A 1 70 ? 18.000 -22.557 -9.700 1.00 87.69 70 ALA A CA 1
ATOM 556 C C . ALA A 1 70 ? 18.551 -21.520 -8.709 1.00 87.69 70 ALA A C 1
ATOM 558 O O . ALA A 1 70 ? 18.477 -20.326 -8.994 1.00 87.69 70 ALA A O 1
ATOM 559 N N . LEU A 1 71 ? 19.105 -21.956 -7.572 1.00 88.81 71 LEU A N 1
ATOM 560 C CA . LEU A 1 71 ? 19.669 -21.085 -6.540 1.00 88.81 71 LEU A CA 1
ATOM 561 C C . LEU A 1 71 ? 21.167 -20.862 -6.765 1.00 88.81 71 LEU A C 1
ATOM 563 O O . LEU A 1 71 ? 21.944 -21.815 -6.767 1.00 88.81 71 LEU A O 1
ATOM 567 N N . LYS A 1 72 ? 21.569 -19.594 -6.887 1.00 87.56 72 LYS A N 1
ATOM 568 C CA . LYS A 1 72 ? 22.966 -19.142 -6.949 1.00 87.56 72 LYS A CA 1
ATOM 569 C C . LYS A 1 72 ? 23.187 -17.987 -5.980 1.00 87.56 72 LYS A C 1
ATOM 571 O O . LYS A 1 72 ? 22.644 -16.910 -6.211 1.00 87.56 72 LYS A O 1
ATOM 576 N N . ILE A 1 73 ? 23.951 -18.215 -4.905 1.00 84.94 73 ILE A N 1
ATOM 577 C CA . ILE A 1 73 ? 24.163 -17.203 -3.849 1.00 84.94 73 ILE A CA 1
ATOM 578 C C . ILE A 1 73 ? 24.876 -15.975 -4.410 1.00 84.94 73 ILE A C 1
ATOM 580 O O . ILE A 1 73 ? 24.528 -14.846 -4.069 1.00 84.94 73 ILE A O 1
ATOM 584 N N . GLU A 1 74 ? 25.848 -16.199 -5.290 1.00 78.38 74 GLU A N 1
ATOM 585 C CA . GLU A 1 74 ? 26.537 -15.140 -6.011 1.00 78.38 74 GLU A CA 1
ATOM 586 C C . GLU A 1 74 ? 26.237 -15.273 -7.500 1.00 78.38 74 GLU A C 1
ATOM 588 O O . GLU A 1 74 ? 26.570 -16.269 -8.144 1.00 78.38 74 GLU A O 1
ATOM 593 N N . ARG A 1 75 ? 25.590 -14.245 -8.049 1.00 70.75 75 ARG A N 1
ATOM 594 C CA . ARG A 1 75 ? 25.487 -14.034 -9.490 1.00 70.75 75 ARG A CA 1
ATOM 595 C C . ARG A 1 75 ? 26.252 -12.758 -9.824 1.00 70.75 75 ARG A C 1
ATOM 597 O O . ARG A 1 75 ? 26.085 -11.773 -9.103 1.00 70.75 75 ARG A O 1
ATOM 604 N N . PRO A 1 76 ? 27.092 -12.754 -10.870 1.00 68.88 76 PRO A N 1
ATOM 605 C CA . PRO A 1 76 ? 27.744 -11.527 -11.298 1.00 68.88 76 PRO A CA 1
ATOM 606 C C . PRO A 1 76 ? 26.681 -10.491 -11.677 1.00 68.88 76 PRO A C 1
ATOM 608 O O . PRO A 1 76 ? 25.701 -10.821 -12.346 1.00 68.88 76 PRO A O 1
ATOM 611 N N . GLU A 1 77 ? 26.875 -9.242 -11.248 1.00 74.00 77 GLU A N 1
ATOM 612 C CA . GLU A 1 77 ? 26.054 -8.131 -11.726 1.00 74.00 77 GLU A CA 1
ATOM 613 C C . GLU A 1 77 ? 26.292 -7.965 -13.230 1.00 74.00 77 GLU A C 1
ATOM 615 O O . GLU A 1 77 ? 27.386 -7.605 -13.667 1.00 74.00 77 GLU A O 1
ATOM 620 N N . GLU A 1 78 ? 25.268 -8.235 -14.034 1.00 81.81 78 GLU A N 1
ATOM 621 C CA . GLU A 1 78 ? 25.321 -8.010 -15.473 1.00 81.81 78 GLU A CA 1
ATOM 622 C C . GLU A 1 78 ? 24.779 -6.606 -15.767 1.00 81.81 78 GLU A C 1
ATOM 624 O O . GLU A 1 78 ? 23.610 -6.309 -15.507 1.00 81.81 78 GLU A O 1
ATOM 629 N N . VAL A 1 79 ? 25.617 -5.721 -16.312 1.00 88.25 79 VAL A N 1
ATOM 630 C CA . VAL A 1 79 ? 25.150 -4.439 -16.855 1.00 88.25 79 VAL A CA 1
ATOM 631 C C . VAL A 1 79 ? 24.703 -4.675 -18.289 1.00 88.25 79 VAL A C 1
ATOM 633 O O . VAL A 1 79 ? 25.513 -5.030 -19.143 1.00 88.25 79 VAL A O 1
ATOM 636 N N . LYS A 1 80 ? 23.416 -4.457 -18.555 1.00 89.44 80 LYS A N 1
ATOM 637 C CA . LYS A 1 80 ? 22.858 -4.496 -19.905 1.00 89.44 80 LYS A CA 1
ATOM 638 C C . LYS A 1 80 ? 22.721 -3.088 -20.452 1.00 89.44 80 LYS A C 1
ATOM 640 O O . LYS A 1 80 ? 22.338 -2.168 -19.733 1.00 89.44 80 LYS A O 1
ATOM 645 N N . GLU A 1 81 ? 23.020 -2.943 -21.735 1.00 93.56 81 GLU A N 1
ATOM 646 C CA . GLU A 1 81 ? 22.799 -1.721 -22.497 1.00 93.56 81 GLU A CA 1
ATOM 647 C C . GLU A 1 81 ? 21.765 -2.004 -23.587 1.00 93.56 81 GLU A C 1
ATOM 649 O O . GLU A 1 81 ? 21.879 -2.990 -24.316 1.00 93.56 81 GLU A O 1
ATOM 654 N N . VAL A 1 82 ? 20.737 -1.163 -23.677 1.00 90.50 82 VAL A N 1
ATOM 655 C CA . VAL A 1 82 ? 19.658 -1.296 -24.662 1.00 90.50 82 VAL A CA 1
ATOM 656 C C . VAL A 1 82 ? 19.336 0.052 -25.291 1.00 90.50 82 VAL A C 1
ATOM 658 O O . VAL A 1 82 ? 19.368 1.090 -24.629 1.00 90.50 82 VAL A O 1
ATOM 661 N N . ASN A 1 83 ? 18.988 0.036 -26.576 1.00 90.19 83 ASN A N 1
ATOM 662 C CA . ASN A 1 83 ? 18.468 1.209 -27.271 1.00 90.19 83 ASN A CA 1
ATOM 663 C C . ASN A 1 83 ? 16.938 1.156 -27.274 1.00 90.19 83 ASN A C 1
ATOM 665 O O . ASN A 1 83 ? 16.357 0.183 -27.751 1.00 90.19 83 ASN A O 1
ATOM 669 N N . VAL A 1 84 ? 16.297 2.198 -26.748 1.00 91.19 84 VAL A N 1
ATOM 670 C CA . VAL A 1 84 ? 14.832 2.300 -26.626 1.00 91.19 84 VAL A CA 1
ATOM 671 C C . VAL A 1 84 ? 14.320 3.608 -27.225 1.00 91.19 84 VAL A C 1
ATOM 673 O O . VAL A 1 84 ? 15.003 4.634 -27.156 1.00 91.19 84 VAL A O 1
ATOM 676 N N . GLY A 1 85 ? 13.126 3.577 -27.821 1.00 90.25 85 GLY A N 1
ATOM 677 C CA . GLY A 1 85 ? 12.477 4.760 -28.407 1.00 90.25 85 GLY A CA 1
ATOM 678 C C . GLY A 1 85 ? 11.817 5.667 -27.367 1.00 90.25 85 GLY A C 1
ATOM 679 O O . GLY A 1 85 ? 11.918 6.884 -27.464 1.00 90.25 85 GLY A O 1
ATOM 680 N N . ALA A 1 86 ? 11.227 5.070 -26.332 1.00 95.12 86 ALA A N 1
ATOM 681 C CA . ALA A 1 86 ? 10.550 5.759 -25.238 1.00 95.12 86 ALA A CA 1
ATOM 682 C C . ALA A 1 86 ? 10.872 5.094 -23.891 1.00 95.12 86 ALA A C 1
ATOM 684 O O . ALA A 1 86 ? 11.269 3.926 -23.853 1.00 95.12 86 ALA A O 1
ATOM 685 N N . ILE A 1 87 ? 10.699 5.838 -22.797 1.00 96.62 87 ILE A N 1
ATOM 686 C CA . ILE A 1 87 ? 10.848 5.364 -21.414 1.00 96.62 87 ILE A CA 1
ATOM 687 C C . ILE A 1 87 ? 9.546 5.656 -20.666 1.00 96.62 87 ILE A C 1
ATOM 689 O O . ILE A 1 87 ? 9.041 6.772 -20.729 1.00 96.62 87 ILE A O 1
ATOM 693 N N . ILE A 1 88 ? 9.017 4.669 -19.943 1.00 97.75 88 ILE A N 1
ATOM 694 C CA . ILE A 1 88 ? 7.840 4.828 -19.081 1.00 97.75 88 ILE A CA 1
ATOM 695 C C . ILE A 1 88 ? 8.290 4.653 -17.631 1.00 97.75 88 ILE A C 1
ATOM 697 O O . IL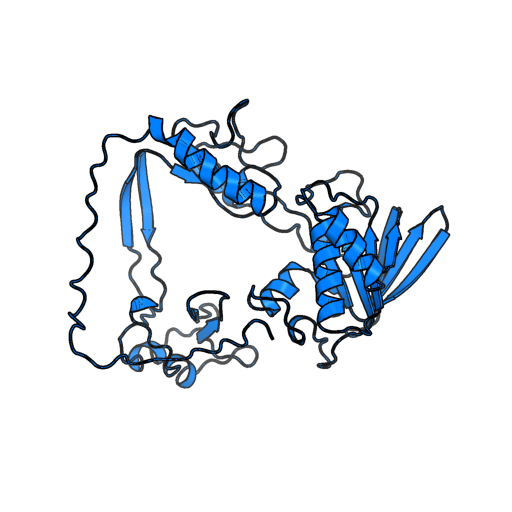E A 1 88 ? 8.854 3.618 -17.277 1.00 97.75 88 ILE A O 1
ATOM 701 N N . LEU A 1 89 ? 8.044 5.664 -16.805 1.00 97.25 89 LEU A N 1
ATOM 702 C CA . LEU A 1 89 ? 8.298 5.662 -15.371 1.00 97.25 89 LEU A CA 1
ATOM 703 C C . LEU A 1 89 ? 7.002 5.288 -14.645 1.00 97.25 89 LEU A C 1
ATOM 705 O O . LEU A 1 89 ? 6.004 5.997 -14.739 1.00 97.25 89 LEU A O 1
ATOM 709 N N . ALA A 1 90 ? 7.022 4.165 -13.933 1.00 96.25 90 ALA A N 1
ATOM 710 C CA . ALA A 1 90 ? 5.874 3.664 -13.178 1.00 96.25 90 ALA A CA 1
ATOM 711 C C . ALA A 1 90 ? 6.237 3.210 -11.747 1.00 96.25 90 ALA A C 1
ATOM 713 O O . ALA A 1 90 ? 5.821 2.122 -11.348 1.00 96.25 90 ALA A O 1
ATOM 714 N N . PRO A 1 91 ? 7.063 3.951 -10.978 1.00 93.94 91 PRO A N 1
ATOM 715 C CA . PRO A 1 91 ? 7.249 3.618 -9.571 1.00 93.94 91 PRO A CA 1
ATOM 716 C C . PRO A 1 91 ? 5.941 3.827 -8.787 1.00 93.94 91 PRO A C 1
ATOM 718 O O . PRO A 1 91 ? 5.097 4.648 -9.148 1.00 93.94 91 PRO A O 1
ATOM 721 N N . GLU A 1 92 ? 5.784 3.069 -7.709 1.00 88.25 92 GLU A N 1
ATOM 722 C CA . GLU A 1 92 ? 4.630 3.164 -6.811 1.00 88.25 92 GLU A CA 1
ATOM 723 C C . GLU A 1 92 ? 4.726 4.405 -5.912 1.00 88.25 92 GLU A C 1
ATOM 725 O O . GLU A 1 92 ? 5.763 5.067 -5.844 1.00 88.25 92 GLU A O 1
ATOM 730 N N . PHE A 1 93 ? 3.640 4.728 -5.211 1.00 88.00 93 PHE A N 1
ATOM 731 C CA . PHE A 1 93 ? 3.695 5.682 -4.103 1.00 88.00 93 PHE A CA 1
ATOM 732 C C . PHE A 1 93 ? 4.415 5.085 -2.891 1.00 88.00 93 PHE A C 1
ATOM 734 O O . PHE A 1 93 ? 4.643 3.883 -2.793 1.00 88.00 93 PHE A O 1
ATOM 741 N N . GLU A 1 94 ? 4.674 5.929 -1.899 1.00 89.12 94 GLU A N 1
ATOM 742 C CA . GLU A 1 94 ? 5.096 5.479 -0.577 1.00 89.12 94 GLU A CA 1
ATOM 743 C C . GLU A 1 94 ? 4.085 5.882 0.497 1.00 89.12 94 GLU A C 1
ATOM 745 O O . GLU A 1 94 ? 3.337 6.848 0.356 1.00 89.12 94 GLU A O 1
ATOM 750 N N . GLU A 1 95 ? 4.062 5.187 1.628 1.00 87.56 95 GLU A N 1
ATOM 751 C CA . GLU A 1 95 ? 3.241 5.634 2.751 1.00 87.56 95 GLU A CA 1
ATOM 752 C C . GLU A 1 95 ? 3.897 6.792 3.527 1.00 87.56 95 GLU A C 1
ATOM 754 O O . GLU A 1 95 ? 5.126 6.919 3.574 1.00 87.56 95 GLU A O 1
ATOM 759 N N . PRO A 1 96 ? 3.101 7.650 4.193 1.00 85.44 96 PRO A N 1
ATOM 760 C CA . PRO A 1 96 ? 3.634 8.634 5.122 1.00 85.44 96 PRO A CA 1
ATOM 761 C C . PRO A 1 96 ? 4.461 7.979 6.238 1.00 85.44 96 PRO A C 1
ATOM 763 O O . PRO A 1 96 ? 4.134 6.899 6.721 1.00 85.44 96 PRO A O 1
ATOM 766 N N . SER A 1 97 ? 5.499 8.683 6.695 1.00 83.62 97 SER A N 1
ATOM 767 C CA . SER A 1 97 ? 6.350 8.241 7.808 1.00 83.62 97 SER A CA 1
ATOM 768 C C . SER A 1 97 ? 5.542 7.910 9.068 1.00 83.62 97 SER A C 1
ATOM 770 O O . SER A 1 97 ? 4.655 8.675 9.455 1.00 83.62 97 SER A O 1
ATOM 772 N N . GLU A 1 98 ? 5.927 6.835 9.761 1.00 82.69 98 GLU A N 1
ATOM 773 C CA . GLU A 1 98 ? 5.299 6.370 11.005 1.00 82.69 98 GLU A CA 1
ATOM 774 C C . GLU A 1 98 ? 5.204 7.436 12.099 1.00 82.69 98 GLU A C 1
ATOM 776 O O . GLU A 1 98 ? 4.216 7.472 12.830 1.00 82.69 98 GLU A O 1
ATOM 781 N N . LYS A 1 99 ? 6.163 8.374 12.155 1.00 82.69 99 LYS A N 1
ATOM 782 C CA . LYS A 1 99 ? 6.142 9.505 13.101 1.00 82.69 99 LYS A CA 1
ATOM 783 C C . LYS A 1 99 ? 4.852 10.323 13.009 1.00 82.69 99 LYS A C 1
ATOM 785 O O . LYS A 1 99 ? 4.370 10.865 13.997 1.00 82.69 99 LYS A O 1
ATOM 790 N N . LYS A 1 100 ? 4.246 10.392 11.819 1.00 80.81 100 LYS A N 1
ATOM 791 C CA . LYS A 1 100 ? 2.982 11.111 11.585 1.00 80.81 100 LYS A CA 1
ATOM 792 C C . LYS A 1 100 ? 1.766 10.377 12.154 1.00 80.81 100 LYS A C 1
ATOM 794 O O . LYS A 1 100 ? 0.681 10.956 12.191 1.00 80.81 100 LYS A O 1
ATOM 799 N N . PHE A 1 101 ? 1.937 9.132 12.592 1.00 86.31 101 PHE A N 1
ATOM 800 C CA . PHE A 1 101 ? 0.886 8.291 13.150 1.00 86.31 101 PHE A CA 1
ATOM 801 C C . PHE A 1 101 ? 1.023 8.057 14.660 1.00 86.31 101 PHE A C 1
ATOM 803 O O . PHE A 1 101 ? 0.237 7.301 15.232 1.00 86.31 101 PHE A O 1
ATOM 810 N N . GLU A 1 102 ? 1.949 8.745 15.337 1.00 84.00 102 GLU A N 1
ATOM 811 C CA . GLU A 1 102 ? 2.147 8.617 16.788 1.00 84.00 102 GLU A CA 1
ATOM 812 C C . GLU A 1 102 ? 0.884 8.963 17.596 1.00 84.00 102 GLU A C 1
ATOM 814 O O . GLU A 1 102 ? 0.586 8.297 18.594 1.00 84.00 102 GLU A O 1
ATOM 819 N N . ASP A 1 103 ? 0.114 9.966 17.159 1.00 83.69 103 ASP A N 1
ATOM 820 C CA . ASP A 1 103 ? -1.182 10.339 17.756 1.00 83.69 103 ASP A CA 1
ATOM 821 C C . ASP A 1 103 ? -2.290 9.314 17.480 1.00 83.69 103 ASP A C 1
ATOM 823 O O . ASP A 1 103 ? -3.292 9.252 18.197 1.00 83.69 103 ASP A O 1
ATOM 827 N N . PHE A 1 104 ? -2.097 8.469 16.469 1.00 91.00 104 PHE A N 1
ATOM 828 C CA . PHE A 1 104 ? -2.959 7.332 16.166 1.00 91.00 104 PHE A CA 1
ATOM 829 C C . PHE A 1 104 ? -2.447 6.038 16.810 1.00 91.00 104 PHE A C 1
ATOM 831 O O . PHE A 1 104 ? -3.000 4.977 16.555 1.00 91.00 104 PHE A O 1
ATOM 838 N N . GLY A 1 105 ? -1.436 6.106 17.681 1.00 89.69 105 GLY A N 1
ATOM 839 C CA . GLY A 1 105 ? -0.957 4.953 18.441 1.00 89.69 105 GLY A CA 1
ATOM 840 C C . GLY A 1 105 ? -0.142 3.943 17.630 1.00 89.69 105 GLY A C 1
ATOM 841 O O . GLY A 1 105 ? 0.182 2.883 18.167 1.00 89.69 105 GLY A O 1
ATOM 842 N N . LEU A 1 106 ? 0.210 4.252 16.374 1.00 91.00 106 LEU A N 1
ATOM 843 C CA . LEU A 1 106 ? 1.046 3.371 15.556 1.00 91.00 106 LEU A CA 1
ATOM 844 C C . LEU A 1 106 ? 2.436 3.226 16.193 1.00 91.00 106 LEU A C 1
ATOM 846 O O . LEU A 1 106 ? 2.983 4.195 16.722 1.00 91.00 106 LEU A O 1
ATOM 850 N N . GLY A 1 107 ? 2.968 2.002 16.200 1.00 89.06 107 GLY A N 1
ATOM 851 C CA . GLY A 1 107 ? 4.240 1.665 16.849 1.00 89.06 107 GLY A CA 1
ATOM 852 C C . GLY A 1 107 ? 4.185 1.591 18.383 1.00 89.06 107 GLY A C 1
ATOM 853 O O . GLY A 1 107 ? 5.165 1.189 19.002 1.00 89.06 107 GLY A O 1
ATOM 854 N N . LYS A 1 108 ? 3.054 1.944 19.018 1.00 90.50 108 LYS A N 1
ATOM 855 C CA . LYS A 1 108 ? 2.875 1.883 20.486 1.00 90.50 108 LYS A CA 1
ATOM 856 C C . LYS A 1 108 ? 2.143 0.628 20.966 1.00 90.50 108 LYS A C 1
ATOM 858 O O . LYS A 1 108 ? 2.140 0.359 22.163 1.00 90.50 108 LYS A O 1
ATOM 863 N N . SER A 1 109 ? 1.452 -0.077 20.075 1.00 92.31 109 SER A N 1
ATOM 864 C CA . SER A 1 109 ? 0.686 -1.290 20.381 1.00 92.31 109 SER A CA 1
ATOM 865 C C . SER A 1 109 ? 0.382 -2.061 19.104 1.00 92.31 109 SER A C 1
ATOM 867 O O . SER A 1 109 ? 0.068 -1.459 18.077 1.00 92.31 109 SER A O 1
ATOM 869 N N . ASN A 1 110 ? 0.368 -3.388 19.197 1.00 91.94 110 ASN A N 1
ATOM 870 C CA . ASN A 1 110 ? -0.071 -4.282 18.123 1.00 91.94 110 ASN A CA 1
ATOM 871 C C . ASN A 1 110 ? -1.587 -4.228 17.849 1.00 91.94 110 ASN A C 1
ATOM 873 O O . ASN A 1 110 ? -2.057 -4.772 16.850 1.00 91.94 110 ASN A O 1
ATOM 877 N N . SER A 1 111 ? -2.358 -3.556 18.710 1.00 95.44 111 SER A N 1
ATOM 878 C CA . SER A 1 111 ? -3.778 -3.256 18.480 1.00 95.44 111 SER A CA 1
ATOM 879 C C . SER A 1 111 ? -4.007 -2.061 17.551 1.00 95.44 111 SER A C 1
ATOM 881 O O . SER A 1 111 ? -5.153 -1.675 17.325 1.00 95.44 111 SER A O 1
ATOM 883 N N . VAL A 1 112 ? -2.944 -1.462 17.013 1.00 96.62 112 VAL A N 1
ATOM 884 C CA . VAL A 1 112 ? -3.005 -0.437 15.971 1.00 96.62 112 VAL A CA 1
ATOM 885 C C . VAL A 1 112 ? -2.181 -0.919 14.788 1.00 96.62 112 VAL A C 1
ATOM 887 O O . VAL A 1 112 ? -0.999 -1.203 14.934 1.00 96.62 112 VAL A O 1
ATOM 890 N N . ILE A 1 113 ? -2.800 -0.998 13.613 1.00 95.12 113 ILE A N 1
ATOM 891 C CA . ILE A 1 113 ? -2.164 -1.559 12.421 1.00 95.12 113 ILE A CA 1
ATOM 892 C C . ILE A 1 113 ? -2.500 -0.739 11.179 1.00 95.12 113 ILE A C 1
ATOM 894 O O . ILE A 1 113 ? -3.623 -0.245 11.034 1.00 95.12 113 ILE A O 1
ATOM 898 N N . LYS A 1 114 ? -1.555 -0.611 10.246 1.00 94.56 114 LYS A N 1
ATOM 899 C CA . LYS A 1 114 ? -1.851 -0.034 8.931 1.00 94.56 114 LYS A CA 1
ATOM 900 C C . LYS A 1 114 ? -2.644 -1.014 8.070 1.00 94.56 114 LYS A C 1
ATOM 902 O O . LYS A 1 114 ? -2.504 -2.233 8.141 1.00 94.56 114 LYS A O 1
ATOM 907 N N . ASN A 1 115 ? -3.493 -0.482 7.203 1.00 93.69 115 ASN A N 1
ATOM 908 C CA . ASN A 1 115 ? -4.253 -1.307 6.272 1.00 93.69 115 ASN A CA 1
ATOM 909 C C . ASN A 1 115 ? -3.366 -2.031 5.242 1.00 93.69 115 ASN A C 1
ATOM 911 O O . ASN A 1 115 ? -3.747 -3.111 4.787 1.00 93.69 115 ASN A O 1
ATOM 915 N N . SER A 1 116 ? -2.215 -1.447 4.899 1.00 89.38 116 SER A N 1
ATOM 916 C CA . SER A 1 116 ? -1.151 -2.044 4.081 1.00 89.38 116 SER A CA 1
ATOM 917 C C . SER A 1 116 ? -0.517 -3.252 4.766 1.00 89.38 116 SER A C 1
ATOM 919 O O . SER A 1 116 ? -0.469 -4.319 4.168 1.00 89.38 116 SER A O 1
ATOM 921 N N . GLU A 1 117 ? -0.180 -3.154 6.052 1.00 90.38 117 GLU A N 1
ATOM 922 C CA . GLU A 1 117 ? 0.337 -4.291 6.830 1.00 90.38 117 GLU A CA 1
ATOM 923 C C . GLU A 1 117 ? -0.666 -5.452 6.894 1.00 90.38 117 GLU A C 1
ATOM 925 O O . GLU A 1 117 ? -0.289 -6.617 6.798 1.00 90.38 117 GLU A O 1
ATOM 930 N N . ILE A 1 118 ? -1.970 -5.167 7.009 1.00 91.12 118 ILE A N 1
ATOM 931 C CA . ILE A 1 118 ? -3.001 -6.213 6.897 1.00 91.12 118 ILE A CA 1
ATOM 932 C C . ILE A 1 118 ? -2.955 -6.863 5.510 1.00 91.12 118 ILE A C 1
ATOM 934 O O . ILE A 1 118 ? -3.094 -8.082 5.414 1.00 91.12 118 ILE A O 1
ATOM 938 N N . ALA A 1 119 ? -2.802 -6.067 4.445 1.00 85.12 119 ALA A N 1
ATOM 939 C CA . ALA A 1 119 ? -2.713 -6.577 3.080 1.00 85.12 119 ALA A CA 1
ATOM 940 C C . ALA A 1 119 ? -1.484 -7.487 2.908 1.00 85.12 119 ALA A C 1
ATOM 942 O O . ALA A 1 119 ? -1.625 -8.597 2.393 1.00 85.12 119 ALA A O 1
ATOM 943 N N . GLU A 1 120 ? -0.325 -7.081 3.425 1.00 83.00 120 GLU A N 1
ATOM 944 C CA . GLU A 1 120 ? 0.906 -7.880 3.453 1.00 83.00 120 GLU A CA 1
ATOM 945 C C . GLU A 1 120 ? 0.740 -9.177 4.254 1.00 83.00 120 GLU A C 1
ATOM 947 O O . GLU A 1 120 ? 1.100 -10.248 3.770 1.00 83.00 120 GLU A O 1
ATOM 952 N N . ARG A 1 121 ? 0.113 -9.122 5.439 1.00 83.69 121 ARG A N 1
ATOM 953 C CA . ARG A 1 121 ? -0.212 -10.318 6.243 1.00 83.69 121 ARG A CA 1
ATOM 954 C C . ARG A 1 121 ? -1.189 -11.256 5.538 1.00 83.69 121 ARG A C 1
ATOM 956 O O . ARG A 1 121 ? -1.190 -12.453 5.805 1.00 83.69 121 ARG A O 1
ATOM 963 N N . SER A 1 122 ? -2.027 -10.731 4.644 1.00 75.06 122 SER A N 1
ATOM 964 C CA . SER A 1 122 ? -2.857 -11.529 3.735 1.00 75.06 122 SER A CA 1
ATOM 965 C C . SER A 1 122 ? -2.142 -11.907 2.435 1.00 75.06 122 SER A C 1
ATOM 967 O O . SER A 1 122 ? -2.795 -12.337 1.489 1.00 75.06 122 SER A O 1
ATOM 969 N N . LEU A 1 123 ? -0.817 -11.752 2.364 1.00 69.50 123 LEU A N 1
ATOM 970 C CA . LEU A 1 123 ? 0.015 -12.088 1.204 1.00 69.50 123 LEU A CA 1
ATOM 971 C C . LEU A 1 123 ? -0.384 -11.329 -0.066 1.00 69.50 123 LEU A C 1
ATOM 973 O O . LEU A 1 123 ? -0.207 -11.837 -1.166 1.00 69.50 123 LEU A O 1
ATOM 977 N N . LEU A 1 124 ? -0.971 -10.137 0.090 1.00 64.56 124 LEU A N 1
ATOM 978 C CA . LEU A 1 124 ? -1.602 -9.341 -0.971 1.00 64.56 124 LEU A CA 1
ATOM 979 C C . LEU A 1 124 ? -2.748 -10.078 -1.701 1.00 64.56 124 LEU A C 1
ATOM 981 O O . LEU A 1 124 ? -3.199 -9.647 -2.760 1.00 64.56 124 LEU A O 1
ATOM 985 N N . THR A 1 125 ? -3.243 -11.182 -1.126 1.00 59.09 125 THR A N 1
ATOM 986 C CA . THR A 1 125 ? -4.415 -11.923 -1.611 1.00 59.09 125 THR A CA 1
ATOM 987 C C . THR A 1 125 ? -5.708 -11.317 -1.041 1.00 59.09 125 THR A C 1
ATOM 989 O O . THR A 1 125 ? -5.736 -10.198 -0.518 1.00 59.09 125 THR A O 1
ATOM 992 N N . ASN A 1 126 ? -6.820 -12.054 -1.126 1.00 61.72 126 ASN A N 1
ATOM 993 C CA . ASN A 1 126 ? -8.023 -11.695 -0.386 1.00 61.72 126 ASN A CA 1
ATOM 994 C C . ASN A 1 126 ? -7.727 -11.508 1.099 1.00 61.72 126 ASN A C 1
ATOM 996 O O . ASN A 1 126 ? -6.852 -12.145 1.673 1.00 61.72 126 ASN A O 1
ATOM 1000 N N . PHE A 1 127 ? -8.545 -10.686 1.747 1.00 74.25 127 PHE A N 1
ATOM 1001 C CA . PHE A 1 127 ? -8.530 -10.566 3.194 1.00 74.25 127 PHE A CA 1
ATOM 1002 C C . PHE A 1 127 ? -8.691 -11.952 3.845 1.00 74.25 127 PHE A C 1
ATOM 1004 O O . PHE A 1 127 ? -9.715 -12.602 3.653 1.00 74.25 127 PHE A O 1
ATOM 1011 N N . VAL A 1 128 ? -7.681 -12.400 4.595 1.00 76.62 128 VAL A N 1
ATOM 1012 C CA . VAL A 1 128 ? -7.692 -13.679 5.319 1.00 76.62 128 VAL A CA 1
ATOM 1013 C C . VAL A 1 128 ? -7.927 -13.389 6.792 1.00 76.62 128 VAL A C 1
ATOM 1015 O O . VAL A 1 128 ? -7.330 -12.473 7.346 1.00 76.62 128 VAL A O 1
ATOM 1018 N N . LYS A 1 129 ? -8.766 -14.185 7.461 1.00 82.88 129 LYS A N 1
ATOM 1019 C CA . LYS A 1 129 ? -9.092 -13.991 8.885 1.00 82.88 129 LYS A CA 1
ATOM 1020 C C . LYS A 1 129 ? -7.850 -13.867 9.775 1.00 82.88 129 LYS A C 1
ATOM 1022 O O . LYS A 1 129 ? -7.841 -13.088 10.719 1.00 82.88 129 LYS A O 1
ATOM 1027 N N . ASP A 1 130 ? -6.798 -14.604 9.448 1.00 84.88 130 ASP A N 1
ATOM 1028 C CA . ASP A 1 130 ? -5.558 -14.635 10.215 1.00 84.88 130 ASP A CA 1
ATOM 1029 C C . ASP A 1 130 ? -4.708 -13.366 10.065 1.00 84.88 130 ASP A C 1
ATOM 1031 O O . ASP A 1 130 ? -3.892 -13.082 10.939 1.00 84.88 130 ASP A O 1
ATOM 1035 N N . SER A 1 131 ? -4.945 -12.552 9.029 1.00 87.31 131 SER A N 1
ATOM 1036 C CA . SER A 1 131 ? -4.185 -11.321 8.781 1.00 87.31 131 SE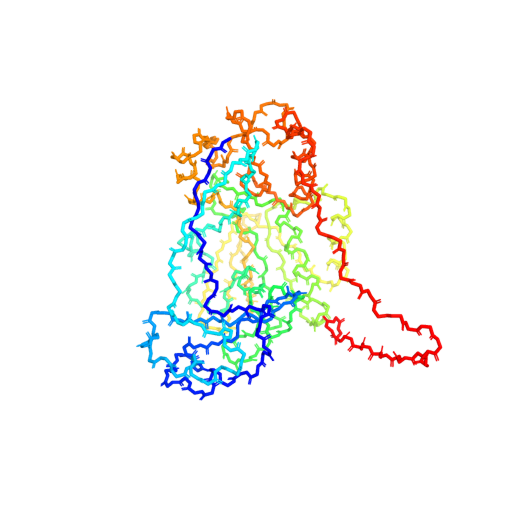R A CA 1
ATOM 1037 C C . SER A 1 131 ? -4.456 -10.215 9.812 1.00 87.31 131 SER A C 1
ATOM 1039 O O . SER A 1 131 ? -3.777 -9.191 9.813 1.00 87.31 131 SER A O 1
ATOM 1041 N N . ILE A 1 132 ? -5.445 -10.414 10.689 1.00 91.25 132 ILE A N 1
ATOM 1042 C CA . ILE A 1 132 ? -5.852 -9.497 11.765 1.00 91.25 132 ILE A CA 1
ATOM 1043 C C . ILE A 1 132 ? -5.717 -10.117 13.162 1.00 91.25 132 ILE A C 1
ATOM 1045 O O . ILE A 1 132 ? -6.289 -9.587 14.111 1.00 91.25 132 ILE A O 1
ATOM 1049 N N . LYS A 1 133 ? -5.004 -11.243 13.312 1.00 92.19 133 LYS A N 1
ATOM 1050 C CA . LYS A 1 133 ? -4.714 -11.811 14.638 1.00 92.19 133 LYS A CA 1
ATOM 1051 C C . LYS A 1 133 ? -3.963 -10.804 15.508 1.00 92.19 133 LYS A C 1
ATOM 1053 O O . LYS A 1 133 ? -3.002 -10.179 15.057 1.00 92.19 133 LYS A O 1
ATOM 1058 N N . LEU A 1 134 ? -4.395 -10.701 16.760 1.00 92.56 134 LEU A N 1
ATOM 1059 C CA . LEU A 1 134 ? -3.648 -10.034 17.825 1.00 92.56 134 LEU A CA 1
ATOM 1060 C C . LEU A 1 134 ? -2.478 -10.921 18.289 1.00 92.56 134 LEU A C 1
ATOM 1062 O O . LEU A 1 134 ? -2.488 -12.122 17.993 1.00 92.56 134 LEU A O 1
ATOM 1066 N N . PRO A 1 135 ? -1.490 -10.385 19.031 1.00 88.62 135 PRO A N 1
ATOM 1067 C CA . PRO A 1 135 ? -0.356 -11.170 19.529 1.00 88.62 135 PRO A CA 1
ATOM 1068 C C . PRO A 1 135 ? -0.758 -12.392 20.361 1.00 88.62 135 PRO A C 1
ATOM 1070 O O . PRO A 1 135 ? -0.110 -13.431 20.272 1.00 88.62 135 PRO A O 1
ATOM 1073 N N . SER A 1 136 ? -1.869 -12.322 21.101 1.00 91.69 136 SER A N 1
ATOM 1074 C CA . SER A 1 136 ? -2.447 -13.476 21.807 1.00 91.69 136 SER A CA 1
ATOM 1075 C C . SER A 1 136 ? -2.934 -14.618 20.897 1.00 91.69 136 SER A C 1
ATOM 1077 O O . SER A 1 136 ? -3.334 -15.672 21.390 1.00 91.69 136 SER A O 1
ATOM 1079 N N . GLY A 1 137 ? -2.974 -14.415 19.577 1.00 90.88 137 GLY A N 1
ATOM 1080 C CA . GLY A 1 137 ? -3.598 -15.309 18.599 1.00 90.88 137 GLY A CA 1
ATOM 1081 C C . GLY A 1 137 ? -5.116 -15.131 18.482 1.00 90.88 137 GLY A C 1
ATOM 1082 O O . GLY A 1 137 ? -5.751 -15.769 17.636 1.00 90.88 137 GLY A O 1
ATOM 1083 N N . LYS A 1 138 ? -5.717 -14.256 19.300 1.00 94.31 138 LYS A N 1
ATOM 1084 C CA . LYS A 1 138 ? -7.147 -13.942 19.258 1.00 94.31 138 LYS A CA 1
ATOM 1085 C C . LYS A 1 138 ? -7.514 -13.214 17.962 1.00 94.31 138 LYS A C 1
ATOM 1087 O O . LYS A 1 138 ? -6.818 -12.304 17.517 1.00 94.31 138 LYS A O 1
ATOM 1092 N N . ILE A 1 139 ? -8.669 -13.576 17.398 1.00 95.44 139 ILE A N 1
ATOM 1093 C CA . ILE A 1 139 ? -9.295 -12.824 16.306 1.00 95.44 139 ILE A CA 1
ATOM 1094 C C . ILE A 1 139 ? -10.158 -11.700 16.896 1.00 95.44 139 ILE A C 1
ATOM 1096 O O . ILE A 1 139 ? -11.135 -12.011 17.594 1.00 95.44 139 ILE A O 1
ATOM 1100 N N . PRO A 1 140 ? -9.851 -10.423 16.608 1.00 96.56 140 PRO A N 1
ATOM 1101 C CA . PRO A 1 140 ? -10.590 -9.299 17.161 1.00 96.56 140 PRO A CA 1
ATOM 1102 C C . PRO A 1 140 ? -12.059 -9.301 16.715 1.00 96.56 140 PRO A C 1
ATOM 1104 O O . PRO A 1 140 ? -12.407 -9.772 15.631 1.00 96.56 140 PRO A O 1
ATOM 1107 N N . GLN A 1 141 ? -12.935 -8.791 17.578 1.00 97.69 141 GLN A N 1
ATOM 1108 C CA . GLN A 1 141 ? -14.379 -8.658 17.355 1.00 97.69 141 GLN A CA 1
ATOM 1109 C C . GLN A 1 141 ? -14.839 -7.198 17.301 1.00 97.69 141 GLN A C 1
ATOM 1111 O O . GLN A 1 141 ? -15.928 -6.931 16.796 1.00 97.69 141 GLN A O 1
ATOM 1116 N N . LYS A 1 142 ? -14.032 -6.253 17.800 1.00 98.44 142 LYS A N 1
ATOM 1117 C CA . LYS A 1 142 ? -14.344 -4.816 17.801 1.00 98.44 142 LYS A CA 1
ATOM 1118 C C . LYS A 1 142 ? -13.285 -4.047 17.029 1.00 98.44 142 LYS A C 1
ATOM 1120 O O . LYS A 1 142 ? -12.122 -4.044 17.425 1.00 98.44 142 LYS A O 1
ATOM 1125 N N . PHE A 1 143 ? -13.700 -3.377 15.963 1.00 98.56 143 PHE A N 1
ATOM 1126 C CA . PHE A 1 143 ? -12.812 -2.697 15.031 1.00 98.56 143 PHE A CA 1
ATOM 1127 C C . PHE A 1 143 ? -13.130 -1.209 14.943 1.00 98.56 143 PHE A C 1
ATOM 1129 O O . PHE A 1 143 ? -14.295 -0.809 14.843 1.00 98.56 143 PHE A O 1
ATOM 1136 N N . GLY A 1 144 ? -12.079 -0.397 14.905 1.00 98.44 144 GLY A N 1
ATOM 1137 C CA . GLY A 1 144 ? -12.152 0.992 14.467 1.00 98.44 144 GLY A CA 1
ATOM 1138 C C . GLY A 1 144 ? -11.318 1.166 13.209 1.00 98.44 144 GLY A C 1
ATOM 1139 O O . GLY A 1 144 ? -10.151 0.808 13.212 1.00 98.44 144 GLY A O 1
ATOM 1140 N N . ILE A 1 145 ? -11.894 1.689 12.132 1.00 98.25 145 ILE A N 1
ATOM 1141 C CA . ILE A 1 145 ? -11.177 1.975 10.883 1.00 98.25 145 ILE A CA 1
ATOM 1142 C C . ILE A 1 145 ? -11.064 3.488 10.748 1.00 98.25 145 ILE A C 1
ATOM 1144 O O . ILE A 1 145 ? -12.083 4.171 10.758 1.00 98.25 145 ILE A O 1
ATOM 1148 N N . ILE A 1 146 ? -9.850 4.017 10.631 1.00 96.12 146 ILE A N 1
ATOM 1149 C CA . ILE A 1 146 ? -9.575 5.453 10.707 1.00 96.12 146 ILE A CA 1
ATOM 1150 C C . ILE A 1 146 ? -8.985 5.931 9.385 1.00 96.12 146 ILE A C 1
ATOM 1152 O O . ILE A 1 146 ? -7.955 5.425 8.946 1.00 96.12 146 ILE A O 1
ATOM 1156 N N . ILE A 1 147 ? -9.607 6.939 8.771 1.00 93.50 147 ILE A N 1
ATOM 1157 C CA . ILE A 1 147 ? -9.051 7.625 7.596 1.00 93.50 147 ILE A CA 1
ATOM 1158 C C . ILE A 1 147 ? -8.096 8.718 8.077 1.00 93.50 147 ILE A C 1
ATOM 1160 O O . ILE A 1 147 ? -8.508 9.842 8.357 1.00 93.50 147 ILE A O 1
ATOM 1164 N N . THR A 1 148 ? -6.814 8.385 8.221 1.00 88.25 148 THR A N 1
ATOM 1165 C CA . THR A 1 148 ? -5.860 9.229 8.956 1.00 88.25 148 THR A CA 1
ATOM 1166 C C . THR A 1 148 ? -5.603 10.607 8.339 1.00 88.25 148 THR A C 1
ATOM 1168 O O . THR A 1 148 ? -5.524 11.554 9.121 1.00 88.25 148 THR A O 1
ATOM 1171 N N . PRO A 1 149 ? -5.508 10.803 6.998 1.00 81.44 149 PRO A N 1
ATOM 1172 C CA . PRO A 1 149 ? -5.165 12.118 6.436 1.00 81.44 149 PRO A CA 1
ATOM 1173 C C . PRO A 1 149 ? -6.187 13.219 6.734 1.00 81.44 149 PRO A C 1
ATOM 1175 O O . PRO A 1 149 ? -5.883 14.396 6.576 1.00 81.44 149 PRO A O 1
ATOM 1178 N N . HIS A 1 150 ? -7.400 12.852 7.156 1.00 76.12 150 HIS A N 1
ATOM 1179 C CA . HIS A 1 150 ? -8.455 13.807 7.487 1.00 76.12 150 HIS A CA 1
ATOM 1180 C C . HIS A 1 150 ? -8.262 14.433 8.871 1.00 76.12 150 HIS A C 1
ATOM 1182 O O . HIS A 1 150 ? -8.703 15.557 9.106 1.00 76.12 150 HIS A O 1
ATOM 1188 N N . PHE A 1 151 ? -7.607 13.737 9.794 1.00 79.75 151 PHE A N 1
ATOM 1189 C CA . PHE A 1 151 ? -7.563 14.123 11.201 1.00 79.75 151 PHE A CA 1
ATOM 1190 C C . PHE A 1 151 ? -6.245 14.811 11.578 1.00 79.75 151 PHE A C 1
ATOM 1192 O O . PHE A 1 151 ? -5.182 14.494 11.052 1.00 79.75 151 PHE A O 1
ATOM 1199 N N . ASN A 1 152 ? -6.332 15.736 12.540 1.00 69.81 152 ASN A N 1
ATOM 1200 C CA . ASN A 1 152 ? -5.201 16.368 13.235 1.00 69.81 152 ASN A CA 1
ATOM 1201 C C . ASN A 1 152 ? -4.159 17.082 12.349 1.00 69.81 152 ASN A C 1
ATOM 1203 O O . ASN A 1 152 ? -3.003 17.209 12.750 1.00 69.81 152 ASN A O 1
ATOM 1207 N N . LYS A 1 153 ? -4.545 17.580 11.167 1.00 67.56 153 LYS A N 1
ATOM 1208 C CA . LYS A 1 153 ? -3.671 18.386 10.299 1.00 67.56 153 LYS A CA 1
ATOM 1209 C C . LYS A 1 153 ? -4.397 19.585 9.690 1.00 67.56 153 LYS A C 1
ATOM 1211 O O . LYS A 1 153 ? -5.570 19.485 9.335 1.00 67.56 153 LYS A O 1
ATOM 1216 N N . GLU A 1 154 ? -3.668 20.693 9.532 1.00 53.88 154 GLU A N 1
ATOM 1217 C CA . GLU A 1 154 ? -4.122 21.895 8.809 1.00 53.88 154 GLU A CA 1
ATOM 1218 C C . GLU A 1 154 ? -3.776 21.864 7.309 1.00 53.88 154 GLU A C 1
ATOM 1220 O O . GLU A 1 154 ? -4.414 22.556 6.523 1.00 53.88 154 GLU A O 1
ATOM 1225 N N . GLN A 1 155 ? -2.814 21.035 6.888 1.00 51.81 155 GLN A N 1
ATOM 1226 C CA . GLN A 1 155 ? -2.430 20.866 5.483 1.00 51.81 155 GLN A CA 1
ATOM 1227 C C . GLN A 1 155 ? -2.548 19.387 5.097 1.00 51.81 155 GLN A C 1
ATOM 1229 O O . GLN A 1 155 ? -1.924 18.516 5.713 1.00 51.81 155 GLN A O 1
ATOM 1234 N N . ILE A 1 156 ? -3.412 19.097 4.117 1.00 55.97 156 ILE A N 1
ATOM 1235 C CA . ILE A 1 156 ? -3.621 17.746 3.583 1.00 55.97 156 ILE A CA 1
ATOM 1236 C C . ILE A 1 156 ? -2.387 17.413 2.763 1.00 55.97 156 ILE A C 1
ATOM 1238 O O . ILE A 1 156 ? -2.239 17.887 1.643 1.00 55.97 156 ILE A O 1
ATOM 1242 N N . GLU A 1 157 ? -1.479 16.656 3.366 1.00 55.62 157 GLU A N 1
ATOM 1243 C CA . GLU A 1 157 ? -0.162 16.514 2.772 1.00 55.62 157 GLU A CA 1
ATOM 1244 C C . GLU A 1 157 ? -0.179 15.643 1.531 1.00 55.62 157 GLU A C 1
ATOM 1246 O O . GLU A 1 157 ? 0.604 15.992 0.693 1.00 55.62 157 GLU A O 1
ATOM 1251 N N . TYR A 1 158 ? -1.051 14.625 1.403 1.00 62.00 158 TYR A N 1
ATOM 1252 C CA . TYR A 1 158 ? -1.544 13.966 0.170 1.00 62.00 158 TYR A CA 1
ATOM 1253 C C . TYR A 1 158 ? -2.546 12.863 0.573 1.00 62.00 158 TYR A C 1
ATOM 1255 O O . TYR A 1 158 ? -2.378 12.189 1.596 1.00 62.00 158 TYR A O 1
ATOM 1263 N N . GLU A 1 159 ? -3.619 12.679 -0.198 1.00 62.06 159 GLU A N 1
ATOM 1264 C CA . GLU A 1 159 ? -4.758 11.815 0.143 1.00 62.06 159 GLU A CA 1
ATOM 1265 C C . GLU A 1 159 ? -5.061 10.848 -0.996 1.00 62.06 159 GLU A C 1
ATOM 1267 O O . GLU A 1 159 ? -5.371 11.329 -2.081 1.00 62.06 159 GLU A O 1
ATOM 1272 N N . ASN A 1 160 ? -5.021 9.523 -0.753 1.00 62.62 160 ASN A N 1
ATOM 1273 C CA . ASN A 1 160 ? -5.343 8.537 -1.793 1.00 62.62 160 ASN A CA 1
ATOM 1274 C C . ASN A 1 160 ? -6.693 8.841 -2.457 1.00 62.62 160 ASN A C 1
ATOM 1276 O O . ASN A 1 160 ? -7.656 9.244 -1.794 1.00 62.62 160 ASN A O 1
ATOM 1280 N N . TYR A 1 161 ? -6.795 8.554 -3.747 1.00 63.41 161 TYR A N 1
ATOM 1281 C CA . TYR A 1 161 ? -8.079 8.395 -4.396 1.00 63.41 161 TYR A CA 1
ATOM 1282 C C . TYR A 1 161 ? -8.936 7.411 -3.592 1.00 63.41 161 TYR A C 1
ATOM 1284 O O . TYR A 1 161 ? -8.595 6.247 -3.392 1.00 63.41 161 TYR A O 1
ATOM 1292 N N . ASN A 1 162 ? -10.082 7.901 -3.120 1.00 75.44 162 ASN A N 1
ATOM 1293 C CA . ASN A 1 162 ? -11.115 7.107 -2.463 1.00 75.44 162 ASN A CA 1
ATOM 1294 C C . ASN A 1 162 ? -10.662 6.323 -1.206 1.00 75.44 162 ASN A C 1
ATOM 1296 O O . ASN A 1 162 ? -11.126 5.204 -0.983 1.00 75.44 162 ASN A O 1
ATOM 1300 N N . LEU A 1 163 ? -9.878 6.926 -0.297 1.00 88.69 163 LEU A N 1
ATOM 1301 C CA . LEU A 1 163 ? -9.607 6.350 1.042 1.00 88.69 163 LEU A CA 1
ATOM 1302 C C . LEU A 1 163 ? -10.878 5.929 1.798 1.00 88.69 163 LEU A C 1
ATOM 1304 O O . LEU A 1 163 ? -10.892 4.918 2.501 1.00 88.69 163 LEU A O 1
ATOM 1308 N N . SER A 1 164 ? -11.970 6.683 1.625 1.00 91.25 164 SER A N 1
ATOM 1309 C CA . SER A 1 164 ? -13.289 6.314 2.151 1.00 91.25 164 SER A CA 1
ATOM 1310 C C . SER A 1 164 ? -13.756 4.953 1.644 1.00 91.25 164 SER A C 1
ATOM 1312 O O . SER A 1 164 ? -14.352 4.188 2.396 1.00 91.25 164 SER A O 1
ATOM 1314 N N . ILE A 1 165 ? -13.462 4.626 0.390 1.00 92.19 165 ILE A N 1
ATOM 1315 C CA . ILE A 1 165 ? -13.822 3.344 -0.212 1.00 92.19 165 ILE A CA 1
ATOM 1316 C C . ILE A 1 165 ? -12.893 2.240 0.244 1.00 92.19 165 ILE A C 1
ATOM 1318 O O . ILE A 1 165 ? -13.389 1.155 0.516 1.00 92.19 165 ILE A O 1
ATOM 1322 N N . SER A 1 166 ? -11.604 2.506 0.446 1.00 92.25 166 SER A N 1
ATOM 1323 C CA . SER A 1 166 ? -10.709 1.542 1.098 1.00 92.25 166 SER A CA 1
ATOM 1324 C C . SER A 1 166 ? -11.202 1.186 2.507 1.00 92.25 166 SER A C 1
ATOM 1326 O O . SER A 1 166 ? -11.262 0.007 2.862 1.00 92.25 166 SER A O 1
ATOM 1328 N N . ALA A 1 167 ? -11.653 2.180 3.284 1.00 95.50 167 ALA A N 1
ATOM 1329 C CA . ALA A 1 167 ? -12.242 1.968 4.609 1.00 95.50 167 ALA A CA 1
ATOM 1330 C C . ALA A 1 167 ? -13.556 1.163 4.552 1.00 95.50 167 ALA A C 1
ATOM 1332 O O . ALA A 1 167 ? -13.747 0.213 5.313 1.00 95.50 167 ALA A O 1
ATOM 1333 N N . VAL A 1 168 ? -14.456 1.520 3.629 1.00 96.06 168 VAL A N 1
ATOM 1334 C CA . VAL A 1 168 ? -15.729 0.818 3.392 1.00 96.06 168 VAL A CA 1
ATOM 1335 C C . VAL A 1 168 ? -15.494 -0.615 2.921 1.00 96.06 168 VAL A C 1
ATOM 1337 O O . VAL A 1 168 ? -16.119 -1.541 3.422 1.00 96.06 168 VAL A O 1
ATOM 1340 N N . TYR A 1 169 ? -14.574 -0.829 1.987 1.00 93.62 169 TYR A N 1
ATOM 1341 C CA . TYR A 1 169 ? -14.231 -2.159 1.507 1.00 93.62 169 TYR A CA 1
ATOM 1342 C C . TYR A 1 169 ? -13.683 -3.018 2.646 1.00 93.62 169 TYR A C 1
ATOM 1344 O O . TYR A 1 169 ? -14.160 -4.135 2.852 1.00 93.62 169 TYR A O 1
ATOM 1352 N N . ARG A 1 170 ? -12.748 -2.487 3.448 1.00 94.69 170 ARG A N 1
ATOM 1353 C CA . ARG A 1 170 ? -12.205 -3.201 4.609 1.00 94.69 170 ARG A CA 1
ATOM 1354 C C . ARG A 1 170 ? -13.297 -3.556 5.616 1.00 94.69 170 ARG A C 1
ATOM 1356 O O . ARG A 1 170 ? -13.311 -4.688 6.095 1.00 94.69 170 ARG A O 1
ATOM 1363 N N . SER A 1 171 ? -14.224 -2.643 5.909 1.00 97.56 171 SER A N 1
ATOM 1364 C CA . SER A 1 171 ? -15.323 -2.919 6.842 1.00 97.56 171 SER A CA 1
ATOM 1365 C C . SER A 1 171 ? -16.246 -4.030 6.336 1.00 97.56 171 SER A C 1
ATOM 1367 O O . SER A 1 171 ? -16.565 -4.948 7.090 1.00 97.56 171 SER A O 1
ATOM 1369 N N . VAL A 1 172 ? -16.602 -4.009 5.047 1.00 96.50 172 VAL A N 1
ATOM 1370 C CA . VAL A 1 172 ? -17.410 -5.059 4.414 1.00 96.50 172 VAL A CA 1
ATOM 1371 C C . VAL A 1 172 ? -16.687 -6.402 4.470 1.00 96.50 172 VAL A C 1
ATOM 1373 O O . VAL A 1 172 ? -17.297 -7.392 4.861 1.00 96.50 172 VAL A O 1
ATOM 1376 N N . ARG A 1 173 ? -15.385 -6.447 4.161 1.00 94.31 173 ARG A N 1
ATOM 1377 C CA . ARG A 1 173 ? -14.596 -7.687 4.239 1.00 94.31 173 ARG A CA 1
ATOM 1378 C C . ARG A 1 173 ? -14.504 -8.244 5.655 1.00 94.31 173 ARG A C 1
ATOM 1380 O O . ARG A 1 173 ? -14.635 -9.451 5.836 1.00 94.31 173 ARG A O 1
ATOM 1387 N N . ILE A 1 174 ? -14.357 -7.385 6.662 1.00 95.56 174 ILE A N 1
ATOM 1388 C CA . ILE A 1 174 ? -14.426 -7.806 8.067 1.00 95.56 174 ILE A CA 1
ATOM 1389 C C . ILE A 1 174 ? -15.788 -8.427 8.377 1.00 95.56 174 ILE A C 1
ATOM 1391 O O . ILE A 1 174 ? -15.834 -9.492 8.983 1.00 95.56 174 ILE A O 1
ATOM 1395 N N . LYS A 1 175 ? -16.891 -7.819 7.929 1.00 95.94 175 LYS A N 1
ATOM 1396 C CA . LYS A 1 175 ? -18.246 -8.337 8.173 1.00 95.94 175 LYS A CA 1
ATOM 1397 C C . LYS A 1 175 ? -18.565 -9.613 7.394 1.00 95.94 175 LYS A C 1
ATOM 1399 O O . LYS A 1 175 ? -19.319 -10.435 7.896 1.00 95.94 175 LYS A O 1
ATOM 1404 N N . GLU A 1 176 ? -17.989 -9.816 6.215 1.00 92.88 176 GLU A N 1
ATOM 1405 C CA . GLU A 1 176 ? -18.135 -11.070 5.464 1.00 92.88 176 GLU A CA 1
ATOM 1406 C C . GLU A 1 176 ? -17.449 -12.243 6.185 1.00 92.88 176 GLU A C 1
ATOM 1408 O O . GLU A 1 176 ? -18.029 -13.321 6.288 1.00 92.88 176 GLU A O 1
ATOM 1413 N N . ILE A 1 177 ? -16.254 -12.027 6.746 1.00 90.81 177 ILE A N 1
ATOM 1414 C CA . ILE A 1 177 ? -15.478 -13.077 7.435 1.00 90.81 177 ILE A CA 1
ATOM 1415 C C . ILE A 1 177 ? -15.898 -13.248 8.901 1.00 90.81 177 ILE A C 1
ATOM 1417 O O . ILE A 1 177 ? -15.856 -14.349 9.457 1.00 90.81 177 ILE A O 1
ATOM 1421 N N . ILE A 1 178 ? -16.293 -12.155 9.553 1.00 95.19 178 ILE A N 1
ATOM 1422 C CA . ILE A 1 178 ? -16.684 -12.096 10.963 1.00 95.19 178 ILE A CA 1
ATOM 1423 C C . ILE A 1 178 ? -18.043 -11.379 11.062 1.00 95.19 178 ILE A C 1
ATOM 1425 O O . ILE A 1 178 ? -18.111 -10.218 11.475 1.00 95.19 178 ILE A O 1
ATOM 1429 N N . PRO A 1 179 ? -19.164 -12.052 10.732 1.00 95.62 179 PRO A N 1
ATOM 1430 C CA . PRO A 1 179 ? -20.486 -11.414 10.662 1.00 95.62 179 PRO A CA 1
ATOM 1431 C C . PRO A 1 179 ? -20.927 -10.697 11.939 1.00 95.62 179 PRO A C 1
ATOM 1433 O O . PRO A 1 179 ? -21.634 -9.690 11.879 1.00 95.62 179 PRO A O 1
ATOM 1436 N N . LYS A 1 180 ? -20.481 -11.178 13.104 1.00 96.81 180 LYS A N 1
ATOM 1437 C CA . LYS A 1 180 ? -20.815 -10.604 14.415 1.00 96.81 180 LYS A CA 1
ATOM 1438 C C . LYS A 1 180 ? -19.885 -9.471 14.863 1.00 96.81 180 LYS A C 1
ATOM 1440 O O . LYS A 1 180 ? -20.134 -8.906 15.921 1.00 96.81 180 LYS A O 1
ATOM 1445 N N . ALA A 1 181 ? -18.853 -9.129 14.089 1.00 97.94 181 ALA A N 1
ATOM 1446 C CA . ALA A 1 181 ? -17.935 -8.058 14.455 1.00 97.94 181 ALA A CA 1
ATOM 1447 C C . ALA A 1 181 ? -18.648 -6.699 14.534 1.00 97.94 181 ALA A C 1
ATOM 1449 O O . ALA A 1 181 ? -19.476 -6.353 13.677 1.00 97.94 181 ALA A O 1
ATOM 1450 N N . GLU A 1 182 ? -18.281 -5.921 15.546 1.00 98.75 182 GLU A N 1
ATOM 1451 C CA . GLU A 1 182 ? -18.617 -4.509 15.676 1.00 98.75 182 GLU A CA 1
ATOM 1452 C C . GLU A 1 182 ? -17.569 -3.703 14.906 1.00 98.75 182 GLU A C 1
ATOM 1454 O O . GLU A 1 182 ? -16.383 -3.755 15.227 1.00 98.75 182 GLU A O 1
ATOM 1459 N N . VAL A 1 183 ? -17.989 -2.962 13.881 1.00 98.75 183 VAL A N 1
ATOM 1460 C CA . VAL A 1 183 ? -17.075 -2.180 13.038 1.00 98.75 183 VAL A CA 1
ATOM 1461 C C . VAL A 1 183 ? -17.559 -0.738 12.982 1.00 98.75 183 VAL A C 1
ATOM 1463 O O . VAL A 1 183 ? -18.705 -0.488 12.603 1.00 98.75 183 VAL A O 1
ATOM 1466 N N . THR A 1 184 ? -16.685 0.204 13.338 1.00 98.81 184 THR A N 1
ATOM 1467 C CA . THR A 1 184 ? -16.920 1.644 13.168 1.00 98.81 184 THR A CA 1
ATOM 1468 C C . THR A 1 184 ? -15.877 2.228 12.216 1.00 98.81 184 THR A C 1
ATOM 1470 O O . THR A 1 184 ? -14.681 2.045 12.430 1.00 98.81 184 THR A O 1
ATOM 1473 N N . ILE A 1 185 ? -16.311 2.955 11.187 1.00 98.44 185 ILE A N 1
ATOM 1474 C CA . ILE A 1 185 ? -15.447 3.793 10.347 1.00 98.44 185 ILE A CA 1
ATOM 1475 C C . ILE A 1 185 ? -15.467 5.216 10.905 1.00 98.44 185 ILE A C 1
ATOM 1477 O O . ILE A 1 185 ? -16.540 5.796 11.032 1.00 98.44 185 ILE A O 1
ATOM 1481 N N . PHE A 1 186 ? -14.298 5.785 11.179 1.00 97.31 186 PHE A N 1
ATOM 1482 C CA . PHE A 1 186 ? -14.109 7.175 11.584 1.00 97.31 186 PHE A CA 1
ATOM 1483 C C . PHE A 1 186 ? -13.583 7.992 10.403 1.00 97.31 186 PHE A C 1
ATOM 1485 O O . PHE A 1 186 ? -12.532 7.681 9.833 1.00 97.31 186 PHE A O 1
ATOM 1492 N N . LEU A 1 187 ? -14.316 9.043 10.039 1.00 93.31 187 LEU A N 1
ATOM 1493 C CA . LEU A 1 187 ? -13.978 9.948 8.936 1.00 93.31 187 LEU A CA 1
ATOM 1494 C C . LEU A 1 187 ? -14.414 11.386 9.242 1.00 93.31 187 LEU A C 1
ATOM 1496 O O . LEU A 1 187 ? -15.267 11.595 10.099 1.00 93.31 187 LEU A O 1
ATOM 1500 N N . ARG A 1 188 ? -13.865 12.377 8.532 1.00 89.69 188 ARG A N 1
ATOM 1501 C CA . ARG A 1 188 ? -14.440 13.739 8.510 1.00 89.69 188 ARG A CA 1
ATOM 1502 C C . ARG A 1 188 ? -15.488 13.851 7.421 1.00 89.69 188 ARG A C 1
ATOM 1504 O O . ARG A 1 188 ? -16.661 14.106 7.687 1.00 89.69 188 ARG A O 1
ATOM 1511 N N . ASP A 1 189 ? -15.057 13.542 6.203 1.00 86.75 189 ASP A N 1
ATOM 1512 C CA . ASP A 1 189 ? -15.868 13.619 5.000 1.00 86.75 189 ASP A CA 1
ATOM 1513 C C . ASP A 1 189 ? -15.795 12.313 4.223 1.00 86.75 189 ASP A C 1
ATOM 1515 O O . ASP A 1 189 ? -14.735 11.708 4.060 1.00 86.75 189 ASP A O 1
ATOM 1519 N N . TYR A 1 190 ? -16.950 11.870 3.736 1.00 88.75 190 TYR A N 1
ATOM 1520 C CA . TYR A 1 190 ? -17.011 10.718 2.854 1.00 88.75 190 TYR A CA 1
ATOM 1521 C C . TYR A 1 190 ? -16.691 11.165 1.427 1.00 88.75 190 TYR A C 1
ATOM 1523 O O . TYR A 1 190 ? -17.406 11.987 0.855 1.00 88.75 190 TYR A O 1
ATOM 1531 N N . ARG A 1 191 ? -15.634 10.599 0.842 1.00 86.50 191 ARG A N 1
ATOM 1532 C CA . ARG A 1 191 ? -15.164 10.904 -0.516 1.00 86.50 191 ARG A CA 1
ATOM 1533 C C . ARG A 1 191 ? -15.203 9.656 -1.392 1.00 86.50 191 ARG A C 1
ATOM 1535 O O . ARG A 1 191 ? -14.172 9.077 -1.715 1.00 86.50 191 ARG A O 1
ATOM 1542 N N . GLY A 1 192 ? -16.416 9.223 -1.729 1.00 85.12 192 GLY A N 1
ATOM 1543 C CA . GLY A 1 192 ? -16.684 8.071 -2.591 1.00 85.12 192 GLY A CA 1
ATOM 1544 C C . GLY A 1 192 ? -17.363 8.461 -3.900 1.00 85.12 192 GLY A C 1
ATOM 1545 O O . GLY A 1 192 ? -18.580 8.324 -4.004 1.00 85.12 192 GLY A O 1
ATOM 1546 N N . PHE A 1 193 ? -16.599 8.948 -4.878 1.00 82.50 193 PHE A N 1
ATOM 1547 C CA . PHE A 1 193 ? -17.133 9.609 -6.085 1.00 82.50 193 PHE A CA 1
ATOM 1548 C C . PHE A 1 193 ? -17.084 8.763 -7.371 1.00 82.50 193 PHE A C 1
ATOM 1550 O O . PHE A 1 193 ? -17.641 9.158 -8.391 1.00 82.50 193 PHE A O 1
ATOM 1557 N N . GLY A 1 194 ? -16.456 7.587 -7.336 1.00 83.88 194 GLY A N 1
ATOM 1558 C CA . GLY A 1 194 ? -16.401 6.662 -8.468 1.00 83.88 194 GLY A CA 1
ATOM 1559 C C . GLY A 1 194 ? -17.692 5.864 -8.689 1.00 83.88 194 GLY A C 1
ATOM 1560 O O . GLY A 1 194 ? -18.583 5.764 -7.833 1.00 83.88 194 GLY A O 1
ATOM 1561 N N . LYS A 1 195 ? -17.798 5.250 -9.872 1.00 86.88 195 LYS A N 1
ATOM 1562 C CA . LYS A 1 195 ? -18.972 4.467 -10.279 1.00 86.88 195 LYS A CA 1
ATOM 1563 C C . LYS A 1 195 ? -19.200 3.296 -9.318 1.00 86.88 195 LYS A C 1
ATOM 1565 O O . LYS A 1 195 ? -18.381 2.394 -9.199 1.00 86.88 195 LYS A O 1
ATOM 1570 N N . GLY A 1 196 ? -20.358 3.282 -8.660 1.00 88.12 196 GLY A N 1
ATOM 1571 C CA . GLY A 1 196 ? -20.743 2.208 -7.738 1.00 88.12 196 GLY A CA 1
ATOM 1572 C C . GLY A 1 196 ? -20.160 2.323 -6.325 1.00 88.12 196 GLY A C 1
ATOM 1573 O O . GLY A 1 196 ? -20.513 1.507 -5.478 1.00 88.12 196 GLY A O 1
ATOM 1574 N N . HIS A 1 197 ? -19.359 3.349 -6.024 1.00 91.38 197 HIS A N 1
ATOM 1575 C CA . HIS A 1 197 ? -18.786 3.564 -4.688 1.00 91.38 197 HIS A CA 1
ATOM 1576 C C . HIS A 1 197 ? -19.873 3.718 -3.613 1.00 91.38 197 HIS A C 1
ATOM 1578 O O . HIS A 1 197 ? -19.817 3.087 -2.561 1.00 91.38 197 HIS A O 1
ATOM 1584 N N . TYR A 1 198 ? -20.943 4.456 -3.919 1.00 91.81 198 TYR A N 1
ATOM 1585 C CA . TYR A 1 198 ? -22.089 4.594 -3.018 1.00 91.81 198 TYR A CA 1
ATOM 1586 C C . TYR A 1 198 ? -22.812 3.263 -2.727 1.00 91.81 198 TYR A C 1
ATOM 1588 O O . TYR A 1 198 ? -23.327 3.061 -1.631 1.00 91.81 198 TYR A O 1
ATOM 1596 N N . ARG A 1 199 ? -22.801 2.301 -3.663 1.00 93.69 199 ARG A N 1
ATOM 1597 C CA . ARG A 1 199 ? -23.389 0.969 -3.424 1.00 93.69 199 ARG A CA 1
ATOM 1598 C C . ARG A 1 199 ? -22.591 0.182 -2.390 1.00 93.69 199 ARG A C 1
ATOM 1600 O O . ARG A 1 199 ? -23.186 -0.519 -1.580 1.00 93.69 199 ARG A O 1
ATOM 1607 N N . TRP A 1 200 ? -21.265 0.312 -2.402 1.00 94.06 200 TRP A N 1
ATOM 1608 C CA . TRP A 1 200 ? -20.407 -0.274 -1.372 1.00 94.06 200 TRP A CA 1
ATOM 1609 C C . TRP A 1 200 ? -20.648 0.360 -0.006 1.00 94.06 200 TRP A C 1
ATOM 1611 O O . TRP A 1 200 ? -20.721 -0.357 0.987 1.00 94.06 200 TRP A O 1
ATOM 1621 N N . TYR A 1 201 ? -20.829 1.682 0.036 1.00 95.62 201 TYR A N 1
ATOM 1622 C CA . TYR A 1 201 ? -21.178 2.383 1.268 1.00 95.62 201 TYR A CA 1
ATOM 1623 C C . TYR A 1 201 ? -22.502 1.875 1.853 1.00 95.62 201 TYR A C 1
ATOM 1625 O O . TYR A 1 201 ? -22.537 1.473 3.013 1.00 95.62 201 TYR A O 1
ATOM 1633 N N . ASN A 1 202 ? -23.556 1.782 1.035 1.00 96.50 202 ASN A N 1
ATOM 1634 C CA . ASN A 1 202 ? -24.839 1.225 1.472 1.00 96.50 202 ASN A CA 1
ATOM 1635 C C . ASN A 1 202 ? -24.708 -0.233 1.922 1.00 96.50 202 ASN A C 1
ATOM 1637 O O . ASN A 1 202 ? -25.200 -0.575 2.988 1.00 96.50 202 ASN A O 1
ATOM 1641 N N . LYS A 1 203 ? -23.955 -1.066 1.188 1.00 97.25 203 LYS A N 1
ATOM 1642 C CA . LYS A 1 203 ? -23.674 -2.450 1.602 1.00 97.25 203 LYS A CA 1
ATOM 1643 C C . LYS A 1 203 ? -23.030 -2.513 2.992 1.00 97.25 203 LYS A C 1
ATOM 1645 O O . LYS A 1 203 ? -23.365 -3.398 3.772 1.00 97.25 203 LYS A O 1
ATOM 1650 N N . ALA A 1 204 ? -22.110 -1.605 3.317 1.00 97.81 204 ALA A N 1
ATOM 1651 C CA . ALA A 1 204 ? -21.510 -1.555 4.649 1.00 97.81 204 ALA A CA 1
ATOM 1652 C C . ALA A 1 204 ? -22.554 -1.225 5.729 1.00 97.81 204 ALA A C 1
ATOM 1654 O O . ALA A 1 204 ? -22.593 -1.898 6.759 1.00 97.81 204 ALA A O 1
ATOM 1655 N N . LEU A 1 205 ? -23.426 -0.244 5.476 1.00 98.00 205 LEU A N 1
ATOM 1656 C CA . LEU A 1 205 ? -24.521 0.107 6.386 1.00 98.00 205 LEU A CA 1
ATOM 1657 C C . LEU A 1 205 ? -25.513 -1.051 6.570 1.00 98.00 205 LEU A C 1
ATOM 1659 O O . LEU A 1 205 ? -25.870 -1.357 7.705 1.00 98.00 205 LEU A O 1
ATOM 1663 N N . ASP A 1 206 ? -25.890 -1.740 5.489 1.00 98.19 206 ASP A N 1
ATOM 1664 C CA . ASP A 1 206 ? -26.789 -2.904 5.514 1.00 98.19 206 ASP A CA 1
ATOM 1665 C C . ASP A 1 206 ? -26.203 -4.065 6.336 1.00 98.19 206 ASP A C 1
ATOM 1667 O O . ASP A 1 206 ? -26.927 -4.805 7.000 1.00 98.19 206 ASP A O 1
ATOM 1671 N N . LEU A 1 207 ? -24.873 -4.206 6.339 1.00 98.19 207 LEU A N 1
ATOM 1672 C CA . LEU A 1 207 ? -24.158 -5.165 7.185 1.00 98.19 207 LEU A CA 1
ATOM 1673 C C . LEU A 1 207 ? -24.037 -4.701 8.649 1.00 98.19 207 LEU A C 1
ATOM 1675 O O . LEU A 1 207 ? -23.535 -5.453 9.484 1.00 98.19 207 LEU A O 1
ATOM 1679 N N . GLY A 1 208 ? -24.488 -3.493 8.990 1.00 98.06 208 GLY A N 1
ATOM 1680 C CA . GLY A 1 208 ? -24.430 -2.930 10.340 1.00 98.06 208 GLY A CA 1
ATOM 1681 C C . GLY A 1 208 ? -23.095 -2.268 10.691 1.00 98.06 208 GLY A C 1
ATOM 1682 O O . GLY A 1 208 ? -22.771 -2.137 11.872 1.00 98.06 208 GLY A O 1
ATOM 1683 N N . VAL A 1 209 ? -22.293 -1.872 9.697 1.00 98.69 209 VAL A N 1
ATOM 1684 C CA . VAL A 1 209 ? -21.102 -1.040 9.927 1.00 98.69 209 VAL A CA 1
ATOM 1685 C C . VAL A 1 209 ? -21.551 0.358 10.344 1.00 98.69 209 VAL A C 1
ATOM 1687 O O . VAL A 1 209 ? -22.354 0.993 9.662 1.00 98.69 209 VAL A O 1
ATOM 1690 N N . ARG A 1 210 ? -21.004 0.869 11.449 1.00 98.38 210 ARG A N 1
ATOM 1691 C CA . ARG A 1 210 ? -21.242 2.248 11.887 1.00 98.38 210 ARG A CA 1
ATOM 1692 C C . ARG A 1 210 ? -20.280 3.192 11.180 1.00 98.38 210 ARG A C 1
ATOM 1694 O O . ARG A 1 210 ? -19.109 2.867 11.000 1.00 98.38 210 ARG A O 1
ATOM 1701 N N . VAL A 1 211 ? -20.755 4.378 10.823 1.00 97.56 211 VAL A N 1
ATOM 1702 C CA . VAL A 1 211 ? -19.920 5.443 10.260 1.00 97.56 211 VAL A CA 1
ATOM 1703 C C . VAL A 1 211 ? -20.031 6.649 11.174 1.00 97.56 211 VAL A C 1
ATOM 1705 O O . VAL A 1 211 ? -21.108 7.224 11.312 1.00 97.56 211 VAL A O 1
ATOM 1708 N N . GLU A 1 212 ? -18.922 7.010 11.804 1.00 96.69 212 GLU A N 1
ATOM 1709 C CA . GLU A 1 212 ? -18.835 8.124 12.732 1.00 96.69 212 GLU A CA 1
ATOM 1710 C C . GLU A 1 212 ? -18.092 9.288 12.084 1.00 96.69 212 GLU A C 1
ATOM 1712 O O . GLU A 1 212 ? -16.952 9.152 11.626 1.00 96.69 212 GLU A O 1
ATOM 1717 N N . LYS A 1 213 ? -18.759 10.444 12.058 1.00 94.50 213 LYS A N 1
ATOM 1718 C CA . LYS A 1 213 ? -18.144 11.694 11.630 1.00 94.50 213 LYS A CA 1
ATOM 1719 C C . LYS A 1 213 ? -17.507 12.364 12.833 1.00 94.50 213 LYS A C 1
ATOM 1721 O O . LYS A 1 213 ? -18.206 12.678 13.792 1.00 94.50 213 LYS A O 1
ATOM 1726 N N . ALA A 1 214 ? -16.206 12.596 12.770 1.00 93.56 214 ALA A N 1
ATOM 1727 C CA . ALA A 1 214 ? -15.457 13.263 13.826 1.00 93.56 214 ALA A CA 1
ATOM 1728 C C . ALA A 1 214 ? -14.602 14.386 13.236 1.00 93.56 214 ALA A C 1
ATOM 1730 O O . ALA A 1 214 ? -14.229 14.322 12.073 1.00 93.56 214 ALA A O 1
ATOM 1731 N N . GLU A 1 215 ? -14.269 15.393 14.036 1.00 90.88 215 GLU A N 1
ATOM 1732 C CA . GLU A 1 215 ? -13.410 16.521 13.645 1.00 90.88 215 GLU A CA 1
ATOM 1733 C C . GLU A 1 215 ? -11.952 16.295 14.055 1.00 90.88 215 GLU A C 1
ATOM 1735 O O . GLU A 1 215 ? -11.023 16.583 13.299 1.00 90.88 215 GLU A O 1
ATOM 1740 N N . LYS A 1 216 ? -11.759 15.751 15.261 1.00 91.31 216 LYS A N 1
ATOM 1741 C CA . LYS A 1 216 ? -10.463 15.407 15.856 1.00 91.31 216 LYS A CA 1
ATOM 1742 C C . LYS A 1 216 ? -10.512 13.983 16.376 1.00 91.31 216 LYS A C 1
ATOM 1744 O O . LYS A 1 216 ? -11.570 13.531 16.821 1.00 91.31 216 LYS A O 1
ATOM 1749 N N . LEU A 1 217 ? -9.375 13.297 16.344 1.00 93.88 217 LEU A N 1
ATOM 1750 C CA . LEU A 1 217 ? -9.285 11.907 16.779 1.00 93.88 217 LEU A CA 1
ATOM 1751 C C . LEU A 1 217 ? -7.899 11.603 17.341 1.00 93.88 217 LEU A C 1
ATOM 1753 O O . LEU A 1 217 ? -6.904 11.977 16.744 1.00 93.88 217 LEU A O 1
ATOM 1757 N N . LYS A 1 218 ? -7.820 10.880 18.451 1.00 94.44 218 LYS A N 1
ATOM 1758 C CA . LYS A 1 218 ? -6.578 10.357 19.024 1.00 94.44 218 LYS A CA 1
ATOM 1759 C C . LYS A 1 218 ? -6.789 8.911 19.442 1.00 94.44 218 LYS A C 1
ATOM 1761 O O . LYS A 1 218 ? -7.884 8.544 19.863 1.00 94.44 218 LYS A O 1
ATOM 1766 N N . ILE A 1 219 ? -5.744 8.096 19.364 1.00 95.75 219 ILE A N 1
ATOM 1767 C CA . ILE A 1 219 ? -5.780 6.721 19.861 1.00 95.75 219 ILE A CA 1
ATOM 1768 C C . ILE A 1 219 ? -4.864 6.606 21.075 1.00 95.75 219 ILE A C 1
ATOM 1770 O O . ILE A 1 219 ? -3.713 7.040 21.060 1.00 95.75 219 ILE A O 1
ATOM 1774 N N . VAL A 1 220 ? -5.404 6.031 22.145 1.00 95.12 220 VAL A N 1
ATOM 1775 C CA . VAL A 1 220 ? -4.676 5.717 23.374 1.00 95.12 220 VAL A CA 1
ATOM 1776 C C . VAL A 1 220 ? -4.646 4.206 23.528 1.00 95.12 220 VAL A C 1
ATOM 1778 O O . VAL A 1 220 ? -5.684 3.550 23.459 1.00 95.12 220 VAL A O 1
ATOM 1781 N N . THR A 1 221 ? -3.460 3.651 23.734 1.00 91.88 221 THR A N 1
ATOM 1782 C CA . THR A 1 221 ? -3.243 2.212 23.886 1.00 91.88 221 THR A CA 1
ATOM 1783 C C . THR A 1 221 ? -2.871 1.914 25.335 1.00 91.88 221 THR A C 1
ATOM 1785 O O . THR A 1 221 ? -2.138 2.675 25.966 1.00 91.88 221 THR A O 1
ATOM 1788 N N . THR A 1 222 ? -3.422 0.836 25.893 1.00 81.81 222 THR A N 1
ATOM 1789 C CA . THR A 1 222 ? -3.135 0.398 27.274 1.00 81.81 222 THR A CA 1
ATOM 1790 C C . THR A 1 222 ? -2.349 -0.908 27.316 1.00 81.81 222 THR A C 1
ATOM 1792 O O . THR A 1 222 ? -1.617 -1.147 28.273 1.00 81.81 222 THR A O 1
ATOM 1795 N N . ASN A 1 223 ? -2.488 -1.745 26.287 1.00 89.00 223 ASN A N 1
ATOM 1796 C CA . ASN A 1 223 ? -1.738 -2.977 26.067 1.00 89.00 223 ASN A CA 1
ATOM 1797 C C . ASN A 1 223 ? -1.757 -3.335 24.566 1.00 89.00 223 ASN A C 1
ATOM 1799 O O . ASN A 1 223 ? -2.190 -2.535 23.734 1.00 89.00 223 ASN A O 1
ATOM 1803 N N . ASP A 1 224 ? -1.293 -4.535 24.226 1.00 90.44 224 ASP A N 1
ATOM 1804 C CA . ASP A 1 224 ? -1.241 -5.052 22.853 1.00 90.44 224 ASP A CA 1
ATOM 1805 C C . ASP A 1 224 ? -2.539 -5.702 22.348 1.00 90.44 224 ASP A C 1
ATOM 1807 O O . ASP A 1 224 ? -2.592 -6.161 21.208 1.00 90.44 224 ASP A O 1
ATOM 1811 N N . GLU A 1 225 ? -3.600 -5.708 23.156 1.00 93.38 225 GLU A N 1
ATOM 1812 C CA . GLU A 1 225 ? -4.864 -6.403 22.863 1.00 93.38 225 GLU A CA 1
ATOM 1813 C C . GLU A 1 225 ? -6.073 -5.462 22.721 1.00 93.38 225 GLU A C 1
ATOM 1815 O O . GLU A 1 225 ? -7.167 -5.908 22.356 1.00 93.38 225 GLU A O 1
ATOM 1820 N N . LYS A 1 226 ? -5.911 -4.177 23.072 1.00 95.12 226 LYS A N 1
ATOM 1821 C CA . LYS A 1 226 ? -6.953 -3.151 22.997 1.00 95.12 226 LYS A CA 1
ATOM 1822 C C . LYS A 1 226 ? -6.399 -1.759 22.703 1.00 95.12 226 LYS A C 1
ATOM 1824 O O . LYS A 1 226 ? -5.316 -1.377 23.149 1.00 95.12 226 LYS A O 1
ATOM 1829 N N . ALA A 1 227 ? -7.233 -0.948 22.060 1.00 96.44 227 ALA A N 1
ATOM 1830 C CA . ALA A 1 227 ? -7.021 0.479 21.870 1.00 96.44 227 ALA A CA 1
ATOM 1831 C C . ALA A 1 227 ? -8.308 1.268 22.163 1.00 96.44 227 ALA A C 1
ATOM 1833 O O . ALA A 1 227 ? -9.419 0.792 21.935 1.00 96.44 227 ALA A O 1
ATOM 1834 N N . THR A 1 228 ? -8.162 2.502 22.634 1.00 97.69 228 THR A N 1
ATOM 1835 C CA . THR A 1 228 ? -9.275 3.429 22.864 1.00 97.69 228 THR A CA 1
ATOM 1836 C C . THR A 1 228 ? -9.178 4.584 21.883 1.00 97.69 228 THR A C 1
ATOM 1838 O O . THR A 1 228 ? -8.221 5.357 21.907 1.00 97.69 228 THR A O 1
ATOM 1841 N N . ILE A 1 229 ? -10.195 4.721 21.036 1.00 97.19 229 ILE A N 1
ATOM 1842 C CA . ILE A 1 229 ? -10.332 5.825 20.087 1.00 97.19 229 ILE A CA 1
ATOM 1843 C C . ILE A 1 229 ? -11.075 6.955 20.792 1.00 97.19 229 ILE A C 1
ATOM 1845 O O . ILE A 1 229 ? -12.248 6.809 21.126 1.00 97.19 229 ILE A O 1
ATOM 1849 N N . GLN A 1 230 ? -10.399 8.076 21.016 1.00 96.81 230 GLN A N 1
ATOM 1850 C CA . GLN A 1 230 ? -10.970 9.309 21.552 1.00 96.81 230 GLN A CA 1
ATOM 1851 C C . GLN A 1 230 ? -11.238 10.261 20.392 1.00 96.81 230 GLN A C 1
ATOM 1853 O O . GLN A 1 230 ? -10.334 10.535 19.607 1.00 96.81 230 GLN A O 1
ATOM 1858 N N . TYR A 1 231 ? -12.458 10.766 20.258 1.00 95.69 231 TYR A N 1
ATOM 1859 C CA . TYR A 1 231 ? -12.830 11.611 19.125 1.00 95.69 231 TYR A CA 1
ATOM 1860 C C . TYR A 1 231 ? -13.793 12.724 19.528 1.00 95.69 231 TYR A C 1
ATOM 1862 O O . TYR A 1 231 ? -14.538 12.602 20.500 1.00 95.69 231 TYR A O 1
ATOM 1870 N N . GLN A 1 232 ? -13.761 13.821 18.773 1.00 94.62 232 GLN A N 1
ATOM 1871 C CA . GLN A 1 232 ? -14.619 14.986 18.980 1.00 94.62 232 GLN A CA 1
ATOM 1872 C C . GLN A 1 232 ? -15.621 15.118 17.833 1.00 94.62 232 GLN A C 1
ATOM 1874 O O . GLN A 1 232 ? -15.238 15.045 16.664 1.00 94.62 232 GLN A O 1
ATOM 1879 N N . LYS A 1 233 ? -16.887 15.348 18.177 1.00 91.44 233 LYS A N 1
ATOM 1880 C CA . LYS A 1 233 ? -17.982 15.623 17.244 1.00 91.44 233 LYS A CA 1
ATOM 1881 C C . LYS A 1 233 ? -18.914 16.654 17.864 1.00 91.44 233 LYS A C 1
ATOM 1883 O O . LYS A 1 233 ? -19.328 16.472 19.006 1.00 91.44 233 LYS A O 1
ATOM 1888 N N . ASP A 1 234 ? -19.241 17.721 17.138 1.00 88.88 234 ASP A N 1
ATOM 1889 C CA . ASP A 1 234 ? -20.169 18.765 17.598 1.00 88.88 234 ASP A CA 1
ATOM 1890 C C . ASP A 1 234 ? -19.796 19.317 18.995 1.00 88.88 234 ASP A C 1
ATOM 1892 O O . ASP A 1 234 ? -20.644 19.459 19.874 1.00 88.88 234 ASP A O 1
ATOM 1896 N N . ASN A 1 235 ? -18.499 19.558 19.234 1.00 86.62 235 ASN A N 1
ATOM 1897 C CA . ASN A 1 235 ? -17.913 19.941 20.535 1.00 86.62 235 ASN A CA 1
ATOM 1898 C C . ASN A 1 235 ? -18.049 18.933 21.690 1.00 86.62 235 ASN A C 1
ATOM 1900 O O . ASN A 1 235 ? -17.582 19.211 22.794 1.00 86.62 235 ASN A O 1
ATOM 1904 N N . ASN A 1 236 ? -18.605 17.748 21.449 1.00 92.44 236 ASN A N 1
ATOM 1905 C CA . ASN A 1 236 ? -18.651 16.670 22.427 1.00 92.44 236 ASN A CA 1
ATOM 1906 C C . ASN A 1 236 ? -17.476 15.714 22.233 1.00 92.44 236 ASN A C 1
ATOM 1908 O O . ASN A 1 236 ? -17.204 15.247 21.125 1.00 92.44 236 ASN A O 1
ATOM 1912 N N . SER A 1 237 ? -16.810 15.385 23.336 1.00 95.25 237 SER A N 1
ATOM 1913 C CA . SER A 1 237 ? -15.785 14.344 23.374 1.00 95.25 237 SER A CA 1
ATOM 1914 C C . SER A 1 237 ? -16.436 12.993 23.636 1.00 95.25 237 SER A C 1
ATOM 1916 O O . SER A 1 237 ? -17.201 12.832 24.585 1.00 95.25 237 SER A O 1
ATOM 1918 N N . SER A 1 238 ? -16.117 12.015 22.800 1.00 96.50 238 SER A N 1
ATOM 1919 C CA . SER A 1 238 ? -16.566 10.631 22.919 1.00 96.50 238 SER A CA 1
ATOM 1920 C C . SER A 1 238 ? -15.371 9.685 22.885 1.00 96.50 238 SER A C 1
ATOM 1922 O O . SER A 1 238 ? -14.279 10.042 22.438 1.00 96.50 238 SER A O 1
ATOM 1924 N N . GLN A 1 239 ? -15.575 8.463 23.371 1.00 96.75 239 GLN A N 1
ATOM 1925 C CA . GLN A 1 239 ? -14.564 7.415 23.315 1.00 96.75 239 GLN A CA 1
ATOM 1926 C C . GLN A 1 239 ? -15.182 6.075 22.927 1.00 96.75 239 GLN A C 1
ATOM 1928 O O . GLN A 1 239 ? -16.300 5.758 23.333 1.00 96.75 239 GLN A O 1
ATOM 1933 N N . GLN A 1 240 ? -14.434 5.280 22.169 1.00 97.19 240 GLN A N 1
ATOM 1934 C CA . GLN A 1 240 ? -14.805 3.921 21.797 1.00 97.19 240 GLN A CA 1
ATOM 1935 C C . GLN A 1 240 ? -13.616 2.982 22.017 1.00 97.19 240 GLN A C 1
ATOM 1937 O O . GLN A 1 240 ? -12.560 3.159 21.412 1.00 97.19 240 GLN A O 1
ATOM 1942 N N . GLU A 1 241 ? -13.801 1.965 22.859 1.00 97.75 241 GLU A N 1
ATOM 1943 C CA . GLU A 1 241 ? -12.847 0.859 22.991 1.00 97.75 241 GLU A CA 1
ATOM 1944 C C . GLU A 1 241 ? -12.980 -0.090 21.790 1.00 97.75 241 GLU A C 1
ATOM 1946 O O . GLU A 1 241 ? -14.088 -0.474 21.398 1.00 97.75 241 GLU A O 1
ATOM 1951 N N . VAL A 1 242 ? -11.843 -0.471 21.216 1.00 98.00 242 VAL A N 1
ATOM 1952 C CA . VAL A 1 242 ? -11.718 -1.434 20.120 1.00 98.00 242 VA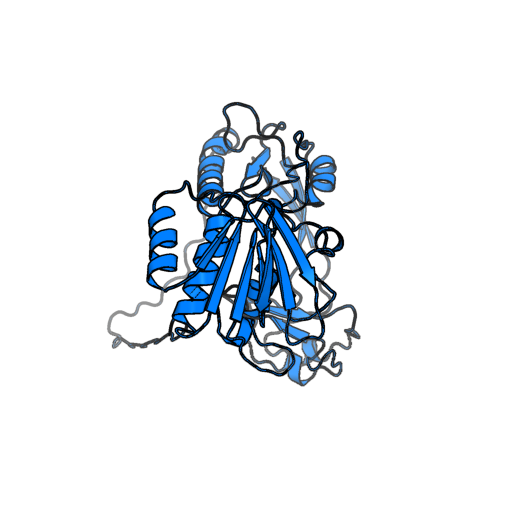L A CA 1
ATOM 1953 C C . VAL A 1 242 ? -10.619 -2.443 20.442 1.00 98.00 242 VAL A C 1
ATOM 1955 O O . VAL A 1 242 ? -9.717 -2.176 21.232 1.00 98.00 242 VAL A O 1
ATOM 1958 N N . GLU A 1 243 ? -10.698 -3.619 19.832 1.00 97.81 243 GLU A N 1
ATOM 1959 C CA . GLU A 1 243 ? -9.648 -4.639 19.920 1.00 97.81 243 GLU A CA 1
ATOM 1960 C C . GLU A 1 243 ? -8.598 -4.435 18.822 1.00 97.81 243 GLU A C 1
ATOM 1962 O O . GLU A 1 243 ? -7.428 -4.708 19.041 1.00 97.81 243 GLU A O 1
ATOM 1967 N N . LEU A 1 244 ? -8.995 -3.904 17.658 1.00 97.88 244 LEU A N 1
ATOM 1968 C CA . LEU A 1 244 ? -8.067 -3.540 16.589 1.00 97.88 244 LEU A CA 1
ATOM 1969 C C . LEU A 1 244 ? -8.463 -2.211 15.933 1.00 97.88 244 LEU A C 1
ATOM 1971 O O . LEU A 1 244 ? -9.572 -2.059 15.410 1.00 97.88 244 LEU A O 1
ATOM 1975 N N . ALA A 1 245 ? -7.542 -1.253 15.936 1.00 98.06 245 ALA A N 1
ATOM 1976 C CA . ALA A 1 245 ? -7.627 -0.017 15.175 1.00 98.06 245 ALA A CA 1
ATOM 1977 C C . ALA A 1 245 ? -6.853 -0.163 13.856 1.00 98.06 245 ALA A C 1
ATOM 1979 O O . ALA A 1 245 ? -5.670 -0.492 13.852 1.00 98.06 245 ALA A O 1
ATOM 1980 N N . ILE A 1 246 ? -7.522 0.086 12.733 1.00 97.56 246 ILE A N 1
ATOM 1981 C CA . ILE A 1 246 ? -6.970 -0.044 11.384 1.00 97.56 246 ILE A CA 1
ATOM 1982 C C . ILE A 1 246 ? -6.803 1.348 10.786 1.00 97.56 246 ILE A C 1
ATOM 1984 O O . ILE A 1 246 ? -7.783 2.074 10.603 1.00 97.56 246 ILE A O 1
ATOM 1988 N N . LEU A 1 247 ? -5.571 1.708 10.447 1.00 95.44 247 LEU A N 1
ATOM 1989 C CA . LEU A 1 247 ? -5.231 2.994 9.856 1.00 95.44 247 LEU A CA 1
ATOM 1990 C C . LEU A 1 247 ? -5.259 2.889 8.330 1.00 95.44 247 LEU A C 1
ATOM 1992 O O . LEU A 1 247 ? -4.489 2.140 7.729 1.00 95.44 247 LEU A O 1
ATOM 1996 N N . ILE A 1 248 ? -6.153 3.646 7.699 1.00 93.44 248 ILE A N 1
ATOM 1997 C CA . ILE A 1 248 ? -6.142 3.869 6.256 1.00 93.44 248 ILE A CA 1
ATOM 1998 C C . ILE A 1 248 ? -5.262 5.097 6.003 1.00 93.44 248 ILE A C 1
ATOM 2000 O O . ILE A 1 248 ? -5.659 6.234 6.272 1.00 93.44 248 ILE A O 1
ATOM 2004 N N . THR A 1 249 ? -4.057 4.826 5.521 1.00 89.00 249 THR A N 1
ATOM 2005 C CA . THR A 1 249 ? -2.957 5.765 5.279 1.00 89.00 249 THR A CA 1
ATOM 2006 C C . THR A 1 249 ? -3.123 6.482 3.932 1.00 89.00 249 THR A C 1
ATOM 2008 O O . THR A 1 249 ? -3.794 5.990 3.025 1.00 89.00 249 THR A O 1
ATOM 2011 N N . GLY A 1 250 ? -2.562 7.690 3.811 1.00 86.56 250 GLY A N 1
ATOM 2012 C CA . GLY A 1 250 ? -2.486 8.417 2.534 1.00 86.56 250 GLY A CA 1
ATOM 2013 C C . GLY A 1 250 ? -1.358 7.894 1.637 1.00 86.56 250 GLY A C 1
ATOM 2014 O O . GLY A 1 250 ? -0.634 6.985 2.030 1.00 86.56 250 GLY A O 1
ATOM 2015 N N . GLN A 1 251 ? -1.186 8.501 0.462 1.00 86.62 251 GLN A N 1
ATOM 2016 C CA . GLN A 1 251 ? -0.052 8.244 -0.437 1.00 86.62 251 GLN A CA 1
ATOM 2017 C C . GLN A 1 251 ? 0.902 9.433 -0.393 1.00 86.62 251 GLN A C 1
ATOM 2019 O O . GLN A 1 251 ? 0.415 10.551 -0.431 1.00 86.62 251 GLN A O 1
ATOM 2024 N N . LYS A 1 252 ? 2.219 9.234 -0.331 1.00 87.69 252 LYS A N 1
ATOM 2025 C CA . LYS A 1 252 ? 3.242 10.276 -0.516 1.00 87.69 252 LYS A CA 1
ATOM 2026 C C . LYS A 1 252 ? 4.008 10.009 -1.826 1.00 87.69 252 LYS A C 1
ATOM 2028 O O . LYS A 1 252 ? 4.081 8.849 -2.241 1.00 87.69 252 LYS A O 1
ATOM 2033 N N . PRO A 1 253 ? 4.585 11.040 -2.466 1.00 89.50 253 PRO A N 1
ATOM 2034 C CA . PRO A 1 253 ? 5.454 10.840 -3.620 1.00 89.50 253 PRO A CA 1
ATOM 2035 C C . PRO A 1 253 ? 6.655 9.956 -3.252 1.00 89.50 253 PRO A C 1
ATOM 2037 O O . PRO A 1 253 ? 7.177 10.083 -2.137 1.00 89.50 253 PRO A O 1
ATOM 2040 N N . PRO A 1 254 ? 7.102 9.071 -4.156 1.00 90.88 254 PRO A N 1
ATOM 2041 C CA . PRO A 1 254 ? 8.184 8.150 -3.848 1.00 90.88 254 PRO A CA 1
ATOM 2042 C C . PRO A 1 254 ? 9.542 8.855 -3.793 1.00 90.88 254 PRO A C 1
ATOM 2044 O O . PRO A 1 254 ? 9.836 9.740 -4.599 1.00 90.88 254 PRO A O 1
ATOM 2047 N N . GLU A 1 255 ? 10.412 8.416 -2.886 1.00 92.19 255 GLU A N 1
ATOM 2048 C CA . GLU A 1 255 ? 11.766 8.948 -2.689 1.00 92.19 255 GLU A CA 1
ATOM 2049 C C . GLU A 1 255 ? 12.639 8.753 -3.939 1.00 92.19 255 GLU A C 1
ATOM 2051 O O . GLU A 1 255 ? 13.495 9.585 -4.247 1.00 92.19 255 GLU A O 1
ATOM 2056 N N . ILE A 1 256 ? 12.339 7.724 -4.742 1.00 94.69 256 ILE A N 1
ATOM 2057 C CA . ILE A 1 256 ? 13.000 7.462 -6.029 1.00 94.69 256 ILE A CA 1
ATOM 2058 C C . ILE A 1 256 ? 12.850 8.615 -7.040 1.00 94.69 256 ILE A C 1
ATOM 2060 O O . ILE A 1 256 ? 13.611 8.684 -8.006 1.00 94.69 256 ILE A O 1
ATOM 2064 N N . MET A 1 257 ? 11.906 9.545 -6.830 1.00 94.81 257 MET A N 1
ATOM 2065 C CA . MET A 1 257 ? 11.748 10.748 -7.654 1.00 94.81 257 MET A CA 1
ATOM 2066 C C . MET A 1 257 ? 13.053 11.552 -7.752 1.00 94.81 257 MET A C 1
ATOM 2068 O O . MET A 1 257 ? 13.357 12.083 -8.822 1.00 94.81 257 MET A O 1
ATOM 2072 N N . GLU A 1 258 ? 13.854 11.630 -6.682 1.00 94.81 258 GLU A N 1
ATOM 2073 C CA . GLU A 1 258 ? 15.125 12.368 -6.701 1.00 94.81 258 GLU A CA 1
ATOM 2074 C C . GLU A 1 258 ? 16.131 11.733 -7.674 1.00 94.81 258 GLU A C 1
ATOM 2076 O O . GLU A 1 258 ? 16.733 12.421 -8.505 1.00 94.81 258 GLU A O 1
ATOM 2081 N N . ASP A 1 259 ? 16.279 10.412 -7.620 1.00 95.94 259 ASP A N 1
ATOM 2082 C CA . ASP A 1 259 ? 17.192 9.675 -8.492 1.00 95.94 259 ASP A CA 1
ATOM 2083 C C . ASP A 1 259 ? 16.708 9.674 -9.943 1.00 95.94 259 ASP A C 1
ATOM 2085 O O . ASP A 1 259 ? 17.497 9.908 -10.862 1.00 95.94 259 ASP A O 1
ATOM 2089 N N . LEU A 1 260 ? 15.401 9.508 -10.168 1.00 96.00 260 LEU A N 1
ATOM 2090 C CA . LEU A 1 260 ? 14.810 9.614 -11.502 1.00 96.00 260 LEU A CA 1
ATOM 2091 C C . LEU A 1 260 ? 14.949 11.025 -12.079 1.00 96.00 260 LEU A C 1
ATOM 2093 O O . LEU A 1 260 ? 15.199 11.162 -13.274 1.00 96.00 260 LEU A O 1
ATOM 2097 N N . SER A 1 261 ? 14.885 12.072 -11.255 1.00 96.31 261 SER A N 1
ATOM 2098 C CA . SER A 1 261 ? 15.159 13.441 -11.709 1.00 96.31 261 SER A CA 1
ATOM 2099 C C . SER A 1 261 ? 16.601 13.586 -12.201 1.00 96.31 261 SER A C 1
ATOM 2101 O O . SER A 1 261 ? 16.842 14.171 -13.256 1.00 96.31 261 SER A O 1
ATOM 2103 N N . LYS A 1 262 ? 17.572 13.007 -11.481 1.00 96.69 262 LYS A N 1
ATOM 2104 C CA . LYS A 1 262 ? 18.996 13.033 -11.866 1.00 96.69 262 LYS A CA 1
ATOM 2105 C C . LYS A 1 262 ? 19.277 12.217 -13.131 1.00 96.69 262 LYS A C 1
ATOM 2107 O O . LYS A 1 262 ? 20.089 12.634 -13.951 1.00 96.69 262 LYS A O 1
ATOM 2112 N N . ILE A 1 263 ? 18.638 11.055 -13.276 1.00 95.19 263 ILE A N 1
ATOM 2113 C CA . ILE A 1 263 ? 18.889 10.110 -14.377 1.00 95.19 263 ILE A CA 1
ATOM 2114 C C . ILE A 1 263 ? 18.130 10.510 -15.646 1.00 95.19 263 ILE A C 1
ATOM 2116 O O . ILE A 1 263 ? 18.689 10.469 -16.742 1.00 95.19 263 ILE A O 1
ATOM 2120 N N . CYS A 1 264 ? 16.855 10.869 -15.510 1.00 95.50 264 CYS A N 1
ATOM 2121 C CA . CYS A 1 264 ? 15.939 11.090 -16.628 1.00 95.50 264 CYS A CA 1
ATOM 2122 C C . CYS A 1 264 ? 15.677 12.574 -16.916 1.00 95.50 264 CYS A C 1
ATOM 2124 O O . CYS A 1 264 ? 15.158 12.891 -17.981 1.00 95.50 264 CYS A O 1
ATOM 2126 N N . GLY A 1 265 ? 16.013 13.486 -15.997 1.00 96.19 265 GLY A N 1
ATOM 2127 C CA . GLY A 1 265 ? 15.765 14.925 -16.144 1.00 96.19 265 GLY A CA 1
ATOM 2128 C C . GLY A 1 265 ? 14.319 15.358 -15.875 1.00 96.19 265 GLY A C 1
ATOM 2129 O O . GLY A 1 265 ? 14.008 16.543 -16.006 1.00 96.19 265 GLY A O 1
ATOM 2130 N N . VAL A 1 266 ? 13.440 14.422 -15.506 1.00 97.50 266 VAL A N 1
ATOM 2131 C CA . VAL A 1 266 ? 12.062 14.714 -15.088 1.00 97.50 266 VAL A CA 1
ATOM 2132 C C . VAL A 1 266 ? 12.057 15.556 -13.813 1.00 97.50 266 VAL A C 1
ATOM 2134 O O . VAL A 1 266 ? 13.021 15.540 -13.049 1.00 97.50 266 VAL A O 1
ATOM 2137 N N . LYS A 1 267 ? 10.985 16.314 -13.582 1.00 96.81 267 LYS A N 1
ATOM 2138 C CA . LYS A 1 267 ? 10.877 17.210 -12.427 1.00 96.81 267 LYS A CA 1
ATOM 2139 C C . LYS A 1 267 ? 9.678 16.841 -11.565 1.00 96.81 267 LYS A C 1
ATOM 2141 O O . LYS A 1 267 ? 8.673 16.386 -12.111 1.00 96.81 267 LYS A O 1
ATOM 2146 N N . PRO A 1 268 ? 9.765 17.052 -10.245 1.00 96.00 268 PRO A N 1
ATOM 2147 C CA . PRO A 1 268 ? 8.592 16.983 -9.402 1.00 96.00 268 PRO A CA 1
ATOM 2148 C C . PRO A 1 268 ? 7.672 18.187 -9.654 1.00 96.00 268 PRO A C 1
ATOM 2150 O O . PRO A 1 268 ? 8.139 19.290 -9.954 1.00 96.00 268 PRO A O 1
ATOM 2153 N N . ASP A 1 269 ? 6.371 17.983 -9.496 1.00 93.88 269 ASP A N 1
ATOM 2154 C CA . ASP A 1 269 ? 5.379 19.039 -9.373 1.00 93.88 269 ASP A CA 1
ATOM 2155 C C . ASP A 1 269 ? 5.456 19.695 -7.978 1.00 93.88 269 ASP A C 1
ATOM 2157 O O . ASP A 1 269 ? 6.283 19.350 -7.129 1.00 93.88 269 ASP A O 1
ATOM 2161 N N . GLN A 1 270 ? 4.566 20.652 -7.713 1.00 90.94 270 GLN A N 1
ATOM 2162 C CA . GLN A 1 270 ? 4.461 21.324 -6.407 1.00 90.94 270 GLN A CA 1
ATOM 2163 C C . GLN A 1 270 ? 4.187 20.370 -5.234 1.00 90.94 270 GLN A C 1
ATOM 2165 O O . GLN A 1 270 ? 4.383 20.745 -4.079 1.00 90.94 270 GLN A O 1
ATOM 2170 N N . ASN A 1 271 ? 3.725 19.159 -5.542 1.00 87.62 271 ASN A N 1
ATOM 2171 C CA . ASN A 1 271 ? 3.371 18.131 -4.594 1.00 87.62 271 ASN A CA 1
ATOM 2172 C C . ASN A 1 271 ? 4.468 17.050 -4.449 1.00 87.62 271 ASN A C 1
ATOM 2174 O O . ASN A 1 271 ? 4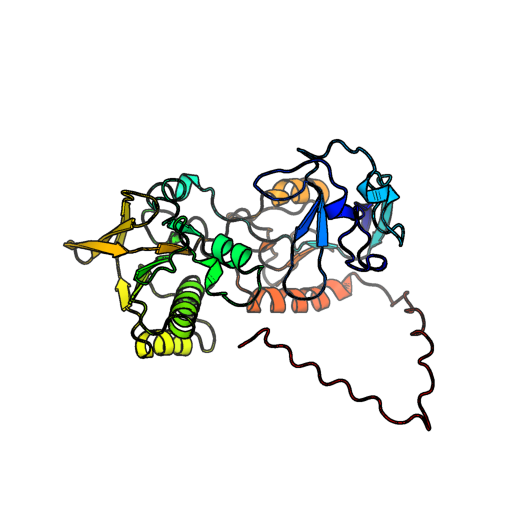.359 16.143 -3.626 1.00 87.62 271 ASN A O 1
ATOM 2178 N N . GLY A 1 272 ? 5.547 17.128 -5.229 1.00 91.69 272 GLY A N 1
ATOM 2179 C CA . GLY A 1 272 ? 6.627 16.143 -5.221 1.00 91.69 272 GLY A CA 1
ATOM 2180 C C . GLY A 1 272 ? 6.404 14.929 -6.131 1.00 91.69 272 GLY A C 1
ATOM 2181 O O . GLY A 1 272 ? 7.297 14.090 -6.209 1.00 91.69 272 GLY A O 1
ATOM 2182 N N . PHE A 1 273 ? 5.265 14.820 -6.822 1.00 93.69 273 PHE A N 1
ATOM 2183 C CA . PHE A 1 273 ? 5.011 13.762 -7.812 1.00 93.69 273 PHE A CA 1
ATOM 2184 C C . PHE A 1 273 ? 5.607 14.139 -9.165 1.00 93.69 273 PHE A C 1
ATOM 2186 O O . PHE A 1 273 ? 5.921 15.299 -9.394 1.00 93.69 273 PHE A O 1
ATOM 2193 N N . CYS A 1 274 ? 5.758 13.196 -10.094 1.00 96.38 274 CYS A N 1
ATOM 2194 C CA . CYS A 1 274 ? 6.286 13.520 -11.417 1.00 96.38 274 CYS A CA 1
ATOM 2195 C C . CYS A 1 274 ? 5.379 14.522 -12.142 1.00 96.38 274 CYS A C 1
ATOM 2197 O O . CYS A 1 274 ? 4.184 14.280 -12.310 1.00 96.38 274 CYS A O 1
ATOM 2199 N N . ASN A 1 275 ? 5.960 15.625 -12.613 1.00 96.81 275 ASN A N 1
ATOM 2200 C CA . ASN A 1 275 ? 5.232 16.648 -13.343 1.00 96.81 275 ASN A CA 1
ATOM 2201 C C . ASN A 1 275 ? 4.762 16.116 -14.706 1.00 96.81 275 ASN A C 1
ATOM 2203 O O . ASN A 1 275 ? 5.564 15.605 -15.496 1.00 96.81 275 ASN A O 1
ATOM 2207 N N . ILE A 1 276 ? 3.462 16.261 -14.971 1.00 96.88 276 ILE A N 1
ATOM 2208 C CA . ILE A 1 276 ? 2.816 15.907 -16.240 1.00 96.88 276 ILE A CA 1
ATOM 2209 C C . ILE A 1 276 ? 2.463 17.188 -16.991 1.00 96.88 276 ILE A C 1
ATOM 2211 O O . ILE A 1 276 ? 1.949 18.149 -16.412 1.00 96.88 276 ILE A O 1
ATOM 2215 N N . ARG A 1 277 ? 2.727 17.212 -18.298 1.00 95.38 277 ARG A N 1
ATOM 2216 C CA . ARG A 1 277 ? 2.421 18.368 -19.142 1.00 95.38 277 ARG A CA 1
ATOM 2217 C C . ARG A 1 277 ? 0.916 18.652 -19.166 1.00 95.38 277 ARG A C 1
ATOM 2219 O O . ARG A 1 277 ? 0.109 17.722 -19.232 1.00 95.38 277 ARG A O 1
ATOM 2226 N N . PRO A 1 278 ? 0.513 19.935 -19.216 1.00 93.62 278 PRO A N 1
ATOM 2227 C CA . PRO A 1 278 ? -0.879 20.288 -19.452 1.00 93.62 278 PRO A CA 1
ATOM 2228 C C . PRO A 1 278 ? -1.429 19.604 -20.710 1.00 93.62 278 PRO A C 1
ATOM 2230 O O . PRO A 1 278 ? -0.754 19.551 -21.737 1.00 93.62 278 PRO A O 1
ATOM 2233 N N . PHE A 1 279 ? -2.676 19.136 -20.633 1.00 91.00 279 PHE A N 1
ATOM 2234 C CA . PHE A 1 279 ? -3.400 18.468 -21.727 1.00 91.00 279 PHE A CA 1
ATOM 2235 C C . PHE A 1 279 ? -2.840 17.106 -22.177 1.00 91.00 279 PHE A C 1
ATOM 2237 O O . PHE A 1 279 ? -3.306 16.576 -23.184 1.00 91.00 279 PHE A O 1
ATOM 2244 N N . SER A 1 280 ? -1.903 16.519 -21.431 1.00 93.75 280 SER A N 1
ATOM 2245 C CA . SER A 1 280 ? -1.497 15.118 -21.573 1.00 93.75 280 SER A CA 1
ATOM 2246 C C . SER A 1 280 ? -1.952 14.304 -20.363 1.00 93.75 280 SER A C 1
ATOM 2248 O O . SER A 1 280 ? -2.202 14.859 -19.292 1.00 93.75 280 SER A O 1
ATOM 2250 N N . SER A 1 281 ? -2.084 12.987 -20.542 1.00 92.25 281 SER A N 1
ATOM 2251 C CA . SER A 1 281 ? -2.313 12.070 -19.422 1.00 92.25 281 SER A CA 1
ATOM 2252 C C . SER A 1 281 ? -1.011 11.523 -18.838 1.00 92.25 281 SER A C 1
ATOM 2254 O O . SER A 1 281 ? -0.999 11.153 -17.669 1.00 92.25 281 SER A O 1
ATOM 2256 N N . THR A 1 282 ? 0.067 11.426 -19.631 1.00 96.94 282 THR A N 1
ATOM 2257 C CA . THR A 1 282 ? 1.272 10.680 -19.223 1.00 96.94 282 THR A CA 1
ATOM 2258 C C . THR A 1 282 ? 2.603 11.315 -19.640 1.00 96.94 282 THR A C 1
ATOM 2260 O O . THR A 1 282 ? 3.655 10.872 -19.182 1.00 96.94 282 THR A O 1
ATOM 2263 N N . GLU A 1 283 ? 2.612 12.354 -20.482 1.00 97.56 283 GLU A N 1
ATOM 2264 C CA . GLU A 1 283 ? 3.843 13.023 -20.924 1.00 97.56 283 GLU A CA 1
ATOM 2265 C C . GLU A 1 283 ? 4.482 13.846 -19.806 1.00 97.56 283 GLU A C 1
ATOM 2267 O O . GLU A 1 283 ? 3.873 14.769 -19.261 1.00 97.56 283 GLU A O 1
ATOM 2272 N N . THR A 1 284 ? 5.751 13.558 -19.518 1.00 97.56 284 THR A N 1
ATOM 2273 C CA . THR A 1 284 ? 6.555 14.361 -18.589 1.00 97.56 284 THR A CA 1
ATOM 2274 C C . THR A 1 284 ? 7.093 15.623 -19.264 1.00 97.56 284 THR A C 1
ATOM 2276 O O . THR A 1 284 ? 6.899 15.856 -20.457 1.00 97.56 284 THR A O 1
ATOM 2279 N N . ASP A 1 285 ? 7.858 16.430 -18.530 1.00 94.81 285 ASP A N 1
ATOM 2280 C CA . ASP A 1 285 ? 8.594 17.565 -19.101 1.00 94.81 285 ASP A CA 1
ATOM 2281 C C . ASP A 1 285 ? 9.625 17.177 -20.172 1.00 94.81 285 ASP A C 1
ATOM 2283 O O . ASP A 1 285 ? 10.050 18.039 -20.945 1.00 94.81 285 ASP A O 1
ATOM 2287 N N . ILE A 1 286 ? 10.012 15.903 -20.252 1.00 97.19 286 ILE A N 1
ATOM 2288 C CA . ILE A 1 286 ? 11.047 15.407 -21.157 1.00 97.19 286 ILE A CA 1
ATOM 2289 C C . ILE A 1 286 ? 10.411 14.614 -22.299 1.00 97.19 286 ILE A C 1
ATOM 2291 O O . ILE A 1 286 ? 9.734 13.610 -22.083 1.00 97.19 286 ILE A O 1
ATOM 2295 N N . ASP A 1 287 ? 10.672 15.044 -23.535 1.00 96.12 287 ASP A N 1
ATOM 2296 C CA . ASP A 1 287 ? 10.177 14.357 -24.729 1.00 96.12 287 ASP A CA 1
ATOM 2297 C C . ASP A 1 287 ? 10.647 12.897 -24.761 1.00 96.12 287 ASP A C 1
ATOM 2299 O O . ASP A 1 287 ? 11.834 12.608 -24.619 1.00 96.12 287 ASP A O 1
ATOM 2303 N N . GLY A 1 288 ? 9.710 11.973 -24.978 1.00 95.62 288 GLY A N 1
ATOM 2304 C CA . GLY A 1 288 ? 9.972 10.533 -25.032 1.00 95.62 288 GLY A CA 1
ATOM 2305 C C . GLY A 1 288 ? 10.053 9.846 -23.666 1.00 95.62 288 GLY A C 1
ATOM 2306 O O . GLY A 1 288 ? 10.263 8.631 -23.627 1.00 95.62 288 GLY A O 1
ATOM 2307 N N . ILE A 1 289 ? 9.869 10.586 -22.565 1.00 97.94 289 ILE A N 1
ATOM 2308 C CA . ILE A 1 289 ? 9.744 10.037 -21.213 1.00 97.94 289 ILE A CA 1
ATOM 2309 C C . ILE A 1 289 ? 8.334 10.305 -20.690 1.00 97.94 289 ILE A C 1
ATOM 2311 O O . ILE A 1 289 ? 7.837 11.433 -20.713 1.00 97.94 289 ILE A O 1
ATOM 2315 N N . PHE A 1 290 ? 7.706 9.249 -20.196 1.00 98.25 290 PHE A N 1
ATOM 2316 C CA . PHE A 1 290 ? 6.337 9.241 -19.702 1.00 98.25 290 PHE A CA 1
ATOM 2317 C C . PHE A 1 290 ? 6.306 8.833 -18.231 1.00 98.25 290 PHE A C 1
ATOM 2319 O O . PHE A 1 290 ? 7.198 8.119 -17.773 1.00 98.25 290 PHE A O 1
ATOM 2326 N N . ALA A 1 291 ? 5.276 9.250 -17.506 1.00 97.56 291 ALA A N 1
ATOM 2327 C CA . ALA A 1 291 ? 5.004 8.819 -16.143 1.00 97.56 291 ALA A CA 1
ATOM 2328 C C . ALA A 1 291 ? 3.549 8.361 -16.022 1.00 97.56 291 ALA A C 1
ATOM 2330 O O . ALA A 1 291 ? 2.641 9.005 -16.544 1.00 97.56 291 ALA A O 1
ATOM 2331 N N . VAL A 1 292 ? 3.341 7.231 -15.352 1.00 96.62 292 VAL A N 1
ATOM 2332 C CA . VAL A 1 292 ? 2.021 6.619 -15.162 1.00 96.62 292 VAL A CA 1
ATOM 2333 C C . VAL A 1 292 ? 1.850 6.130 -13.737 1.00 96.62 292 VAL A C 1
ATOM 2335 O O . VAL A 1 292 ? 2.825 5.916 -13.014 1.00 96.62 292 VAL A O 1
ATOM 2338 N N . GLY A 1 293 ? 0.602 5.874 -13.364 1.00 93.75 293 GLY A N 1
ATOM 2339 C CA . GLY A 1 293 ? 0.290 5.305 -12.069 1.00 93.75 293 GLY A CA 1
ATOM 2340 C C . GLY A 1 293 ? 0.598 6.296 -10.962 1.00 93.75 293 GLY A C 1
ATOM 2341 O O . GLY A 1 293 ? 0.614 7.507 -11.162 1.00 93.75 293 GLY A O 1
ATOM 2342 N N . GLU A 1 294 ? 0.834 5.799 -9.762 1.00 92.38 294 GLU A N 1
ATOM 2343 C CA . GLU A 1 294 ? 0.909 6.650 -8.574 1.00 92.38 294 GLU A CA 1
ATOM 2344 C C . GLU A 1 294 ? 2.142 7.574 -8.558 1.00 92.38 294 GLU A C 1
ATOM 2346 O O . GLU A 1 294 ? 2.204 8.514 -7.767 1.00 92.38 294 GLU A O 1
ATOM 2351 N N . PHE A 1 295 ? 3.072 7.402 -9.504 1.00 94.50 295 PHE A N 1
ATOM 2352 C CA . PHE A 1 295 ? 4.184 8.322 -9.720 1.00 94.50 295 PHE A CA 1
ATOM 2353 C C . PHE A 1 295 ? 3.765 9.705 -10.223 1.00 94.50 295 PHE A C 1
ATOM 2355 O O . PHE A 1 295 ? 4.391 10.699 -9.859 1.00 94.50 295 PHE A O 1
ATOM 2362 N N . SER A 1 296 ? 2.721 9.788 -11.053 1.00 92.81 296 SER A N 1
ATOM 2363 C CA . SER A 1 296 ? 2.223 11.056 -11.616 1.00 92.81 296 SER A CA 1
ATOM 2364 C C . SER A 1 296 ? 1.247 11.783 -10.685 1.00 92.81 296 SER A C 1
ATOM 2366 O O . SER A 1 296 ? 0.668 12.803 -11.049 1.00 92.81 296 SER A O 1
ATOM 2368 N N . GLY A 1 297 ? 1.006 11.245 -9.489 1.00 90.50 297 GLY A N 1
ATOM 2369 C CA . GLY A 1 297 ? 0.074 11.812 -8.528 1.00 90.50 297 GLY A CA 1
ATOM 2370 C C . GLY A 1 297 ? -0.778 10.754 -7.858 1.00 90.50 297 GLY A C 1
ATOM 2371 O O . GLY A 1 297 ? -0.825 9.594 -8.264 1.00 90.50 297 GLY A O 1
ATOM 2372 N N . VAL A 1 298 ? -1.514 11.192 -6.852 1.00 87.44 298 VAL A N 1
ATOM 2373 C CA . VAL A 1 298 ? -2.324 10.311 -6.029 1.00 87.44 298 VAL A CA 1
ATOM 2374 C C . VAL A 1 298 ? -3.508 9.718 -6.799 1.00 87.44 298 VAL A C 1
ATOM 2376 O O . VAL A 1 298 ? -4.336 10.464 -7.328 1.00 87.44 298 VAL A O 1
ATOM 2379 N N . LYS A 1 299 ? -3.624 8.385 -6.837 1.00 86.88 299 LYS A N 1
ATOM 2380 C CA . LYS A 1 299 ? -4.683 7.702 -7.594 1.00 86.88 299 LYS A CA 1
ATOM 2381 C C . LYS A 1 299 ? -4.947 6.269 -7.147 1.00 86.88 299 LYS A C 1
ATOM 2383 O O . LYS A 1 299 ? -4.172 5.683 -6.407 1.00 86.88 299 LYS A O 1
ATOM 2388 N N . GLY A 1 300 ? -6.080 5.728 -7.594 1.00 84.88 300 GLY A N 1
ATOM 2389 C CA . GLY A 1 300 ? -6.474 4.349 -7.339 1.00 84.88 300 GLY A CA 1
ATOM 2390 C C . GLY A 1 300 ? -6.270 3.464 -8.562 1.00 84.88 300 GLY A C 1
ATOM 2391 O O . GLY A 1 300 ? -5.906 3.920 -9.646 1.00 84.88 300 GLY A O 1
ATOM 2392 N N . ASN A 1 301 ? -6.562 2.176 -8.390 1.00 86.12 301 ASN A N 1
ATOM 2393 C CA . ASN A 1 301 ? -6.324 1.164 -9.419 1.00 86.12 301 ASN A CA 1
ATOM 2394 C C . ASN A 1 301 ? -6.951 1.491 -10.791 1.00 86.12 301 ASN A C 1
ATOM 2396 O O . ASN A 1 301 ? -6.265 1.279 -11.790 1.00 86.12 301 ASN A O 1
ATOM 2400 N N . PRO A 1 302 ? -8.212 1.971 -10.903 1.00 87.44 302 PRO A N 1
ATOM 2401 C CA . PRO A 1 302 ? -8.808 2.244 -12.210 1.00 87.44 302 PRO A CA 1
ATOM 2402 C C . PRO A 1 302 ? -8.034 3.302 -12.998 1.00 87.44 302 PRO A C 1
ATOM 2404 O O . PRO A 1 302 ? -7.695 3.069 -14.154 1.00 87.44 302 PRO A O 1
ATOM 2407 N N . GLU A 1 303 ? -7.709 4.425 -12.362 1.00 87.69 303 GLU A N 1
ATOM 2408 C CA . GLU A 1 303 ? -6.960 5.522 -12.968 1.00 87.69 303 GLU A CA 1
ATOM 2409 C C . GLU A 1 303 ? -5.548 5.082 -13.369 1.00 87.69 303 GLU A C 1
ATOM 2411 O O . GLU A 1 303 ? -5.119 5.374 -14.483 1.00 87.69 303 GLU A O 1
ATOM 2416 N N . THR A 1 304 ? -4.862 4.307 -12.522 1.00 91.44 304 THR A N 1
ATOM 2417 C CA . THR A 1 304 ? -3.551 3.721 -12.850 1.00 91.44 304 THR A CA 1
ATOM 2418 C C . THR A 1 304 ? -3.616 2.843 -14.102 1.00 91.44 304 THR A C 1
ATOM 2420 O O . THR A 1 304 ? -2.756 2.938 -14.977 1.00 91.44 304 THR A O 1
ATOM 2423 N N . VAL A 1 305 ? -4.655 2.010 -14.233 1.00 92.31 305 VAL A N 1
ATOM 2424 C CA . VAL A 1 305 ? -4.855 1.177 -15.430 1.00 92.31 305 VAL A CA 1
ATOM 2425 C C . VAL A 1 305 ? -5.149 2.041 -16.657 1.00 92.31 305 VAL A C 1
ATOM 2427 O O . VAL A 1 305 ? -4.618 1.771 -17.734 1.00 92.31 305 VAL A O 1
ATOM 2430 N N . TRP A 1 306 ? -5.966 3.087 -16.515 1.00 92.81 306 TRP A N 1
ATOM 2431 C CA . TRP A 1 306 ? -6.271 3.999 -17.617 1.00 92.81 306 TRP A CA 1
ATOM 2432 C C . TRP A 1 306 ? -5.030 4.736 -18.117 1.00 92.81 306 TRP A C 1
ATOM 2434 O O . TRP A 1 306 ? -4.830 4.796 -19.328 1.00 92.81 306 TRP A O 1
ATOM 2444 N N . GLU A 1 307 ? -4.172 5.227 -17.223 1.00 94.81 307 GLU A N 1
ATOM 2445 C CA . GLU A 1 307 ? -2.892 5.840 -17.598 1.00 94.81 307 GLU A CA 1
ATOM 2446 C C . GLU A 1 307 ? -1.956 4.835 -18.273 1.00 94.81 307 GLU A C 1
ATOM 2448 O O . GLU A 1 307 ? -1.340 5.155 -19.289 1.00 94.81 307 GLU A O 1
ATOM 2453 N N . GLY A 1 308 ? -1.918 3.589 -17.788 1.00 94.56 308 GLY A N 1
ATOM 2454 C CA . GLY A 1 308 ? -1.195 2.501 -18.449 1.00 94.56 308 GLY A CA 1
ATOM 2455 C C . GLY A 1 308 ? 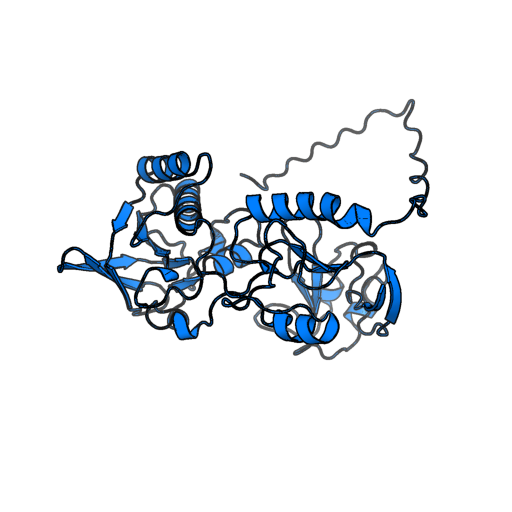-1.675 2.244 -19.883 1.00 94.56 308 GLY A C 1
ATOM 2456 O O . GLY A 1 308 ? -0.870 1.943 -20.761 1.00 94.56 308 GLY A O 1
ATOM 2457 N N . CYS A 1 309 ? -2.969 2.407 -20.168 1.00 95.19 309 CYS A N 1
ATOM 2458 C CA . CYS A 1 309 ? -3.482 2.359 -21.540 1.00 95.19 309 CYS A CA 1
ATOM 2459 C C . CYS A 1 309 ? -3.173 3.641 -22.332 1.00 95.19 309 CYS A C 1
ATOM 2461 O O . CYS A 1 309 ? -2.850 3.566 -23.520 1.00 95.19 309 CYS A O 1
ATOM 2463 N N . ALA A 1 310 ? -3.271 4.809 -21.696 1.00 96.12 310 ALA A N 1
ATOM 2464 C CA . ALA A 1 310 ? -3.052 6.103 -22.334 1.00 96.12 310 ALA A CA 1
ATOM 2465 C C . ALA A 1 310 ? -1.607 6.253 -22.830 1.00 96.12 310 ALA A C 1
ATOM 2467 O O . ALA A 1 310 ? -1.400 6.620 -23.989 1.00 96.12 310 ALA A O 1
ATOM 2468 N N . VAL A 1 311 ? -0.620 5.871 -22.010 1.00 96.88 311 VAL A N 1
ATOM 2469 C CA . VAL A 1 311 ? 0.804 5.976 -22.369 1.00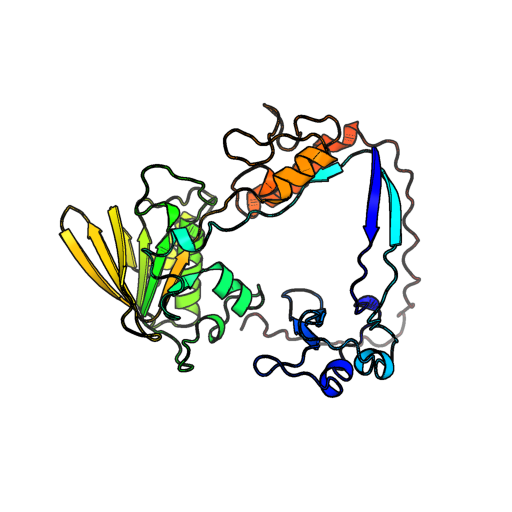 96.88 311 VAL A CA 1
ATOM 2470 C C . VAL A 1 311 ? 1.145 5.180 -23.622 1.00 96.88 311 VAL A C 1
ATOM 2472 O O . VAL A 1 311 ? 1.918 5.644 -24.456 1.00 96.88 311 VAL A O 1
ATOM 2475 N N . LEU A 1 312 ? 0.513 4.016 -23.821 1.00 92.75 312 LEU A N 1
ATOM 2476 C CA . LEU A 1 312 ? 0.735 3.196 -25.014 1.00 92.75 312 LEU A CA 1
ATOM 2477 C C . LEU A 1 312 ? 0.317 3.916 -26.295 1.00 92.75 312 LEU A C 1
ATOM 2479 O O . LEU A 1 312 ? 0.887 3.640 -27.343 1.00 92.75 312 LEU A O 1
ATOM 2483 N N . THR A 1 313 ? -0.653 4.828 -26.212 1.00 92.62 313 THR A N 1
ATOM 2484 C CA . THR A 1 313 ? -1.096 5.642 -27.348 1.00 92.62 313 THR A CA 1
ATOM 2485 C C . THR A 1 313 ? -0.209 6.873 -27.516 1.00 92.62 313 THR A C 1
ATOM 2487 O O . THR A 1 313 ? 0.257 7.145 -28.622 1.00 92.62 313 THR A O 1
ATOM 2490 N N . GLU A 1 314 ? 0.070 7.599 -26.428 1.00 94.19 314 GLU A N 1
ATOM 2491 C CA . GLU A 1 314 ? 0.887 8.821 -26.462 1.00 94.19 314 GLU A CA 1
ATOM 2492 C C . GLU A 1 314 ? 2.341 8.536 -26.891 1.00 94.19 314 GLU A C 1
ATOM 2494 O O . GLU A 1 314 ? 2.957 9.350 -27.587 1.00 94.19 314 GLU A O 1
ATOM 2499 N N . MET A 1 315 ? 2.880 7.352 -26.566 1.00 94.56 315 MET A N 1
ATOM 2500 C CA . MET A 1 315 ? 4.254 6.982 -26.913 1.00 94.56 315 MET A CA 1
ATOM 2501 C C . MET A 1 315 ? 4.463 6.583 -28.375 1.00 94.56 315 MET A C 1
ATOM 2503 O O . MET A 1 315 ? 5.610 6.564 -28.821 1.00 94.56 315 MET A O 1
ATOM 2507 N N . LEU A 1 316 ? 3.402 6.288 -29.142 1.00 91.19 316 LEU A N 1
ATOM 2508 C CA . LEU A 1 316 ? 3.530 5.762 -30.512 1.00 91.19 316 LEU A CA 1
ATOM 2509 C C . LEU A 1 316 ? 4.360 6.667 -31.422 1.00 91.19 316 LEU A C 1
ATOM 2511 O O . LEU A 1 316 ? 5.106 6.170 -32.257 1.00 91.19 316 LEU A O 1
ATOM 2515 N N . LYS A 1 317 ? 4.288 7.988 -31.225 1.00 90.25 317 LYS A N 1
ATOM 2516 C CA . LYS A 1 317 ? 5.064 8.972 -31.998 1.00 90.25 317 LYS A CA 1
ATOM 2517 C C . LYS A 1 317 ? 6.585 8.853 -31.819 1.00 90.25 317 LYS A C 1
ATOM 2519 O O . LYS A 1 317 ? 7.329 9.391 -32.631 1.00 90.25 317 LYS A O 1
ATOM 2524 N N . TYR A 1 318 ? 7.041 8.163 -30.772 1.00 90.38 318 TYR A N 1
ATOM 2525 C CA . TYR A 1 318 ? 8.455 7.883 -30.502 1.00 90.38 318 TYR A CA 1
ATOM 2526 C C . TYR A 1 318 ? 8.884 6.479 -30.948 1.00 90.38 318 TYR A C 1
ATOM 2528 O O . TYR A 1 318 ? 10.064 6.134 -30.854 1.00 90.38 318 TYR A O 1
ATOM 2536 N N . LEU A 1 319 ? 7.944 5.654 -31.412 1.00 86.06 319 LEU A N 1
ATOM 2537 C CA . LEU A 1 319 ? 8.221 4.308 -31.896 1.00 86.06 319 LEU A CA 1
ATOM 2538 C C . LEU A 1 319 ? 8.337 4.322 -33.424 1.00 86.06 319 LEU A C 1
ATOM 2540 O O . LEU A 1 319 ? 7.540 4.945 -34.120 1.00 86.06 319 LEU A O 1
ATOM 2544 N N . GLY A 1 320 ? 9.356 3.634 -33.943 1.00 79.88 320 GLY A N 1
ATOM 2545 C CA . GLY A 1 320 ? 9.506 3.384 -35.377 1.00 79.88 320 GLY A CA 1
ATOM 2546 C C . GLY A 1 320 ? 8.669 2.193 -35.848 1.00 79.88 320 GLY A C 1
ATOM 2547 O O . GLY A 1 320 ? 7.840 1.661 -35.107 1.00 79.88 320 GLY A O 1
ATOM 2548 N N . GLU A 1 321 ? 8.920 1.728 -37.074 1.00 79.00 321 GLU A N 1
ATOM 2549 C CA . GLU A 1 321 ? 8.308 0.487 -37.553 1.00 79.00 321 GLU A CA 1
ATOM 2550 C C . GLU A 1 321 ? 8.679 -0.703 -36.648 1.00 79.00 321 GLU A C 1
ATOM 2552 O O . GLU A 1 321 ? 9.824 -0.788 -36.184 1.00 79.00 321 GLU A O 1
ATOM 2557 N N . PRO A 1 322 ? 7.747 -1.646 -36.402 1.00 70.31 322 PRO A N 1
ATOM 2558 C CA . PRO A 1 322 ? 8.031 -2.840 -35.620 1.00 70.31 322 PRO A CA 1
ATOM 2559 C C . PRO A 1 322 ? 9.217 -3.612 -36.206 1.00 70.31 322 PRO A C 1
ATOM 2561 O O . PRO A 1 322 ? 9.132 -4.204 -37.279 1.00 70.31 322 PRO A O 1
ATOM 2564 N N . ASN A 1 323 ? 10.328 -3.641 -35.477 1.00 71.31 323 ASN A N 1
ATOM 2565 C CA . ASN A 1 323 ? 11.545 -4.359 -35.861 1.00 71.31 323 ASN A CA 1
ATOM 2566 C C . ASN A 1 323 ? 11.727 -5.676 -35.085 1.00 71.31 323 ASN A C 1
ATOM 2568 O O . ASN A 1 323 ? 12.754 -6.341 -35.216 1.00 71.31 323 ASN A O 1
ATOM 2572 N N . PHE A 1 324 ? 10.725 -6.066 -34.294 1.00 72.00 324 PHE A N 1
ATOM 2573 C CA . PHE A 1 324 ? 10.709 -7.294 -33.512 1.00 72.00 324 PHE A CA 1
ATOM 2574 C C . PHE A 1 324 ? 9.696 -8.283 -34.090 1.00 72.00 324 PHE A C 1
ATOM 2576 O O . PHE A 1 324 ? 8.504 -7.990 -34.184 1.00 72.00 324 PHE A O 1
ATOM 2583 N N . LYS A 1 325 ? 10.166 -9.483 -34.440 1.00 78.38 325 LYS A N 1
ATOM 2584 C CA . LYS A 1 325 ? 9.304 -10.648 -34.655 1.00 78.38 325 LYS A CA 1
ATOM 2585 C C . LYS A 1 325 ? 9.463 -11.568 -33.446 1.00 78.38 325 LYS A C 1
ATOM 2587 O O . LYS A 1 325 ? 10.578 -12.053 -33.242 1.00 78.38 325 LYS A O 1
ATOM 2592 N N . PRO A 1 326 ? 8.403 -11.811 -32.649 1.00 73.81 326 PRO A N 1
ATOM 2593 C CA . PRO A 1 326 ? 8.481 -12.802 -31.587 1.00 73.81 326 PRO A CA 1
ATOM 2594 C C . PRO A 1 326 ? 8.864 -14.157 -32.183 1.00 73.81 326 PRO A C 1
ATOM 2596 O O . PRO A 1 326 ? 8.495 -14.474 -33.319 1.00 73.81 326 PRO A O 1
ATOM 2599 N N . ALA A 1 327 ? 9.616 -14.950 -31.421 1.00 78.06 327 ALA A N 1
ATOM 2600 C CA . ALA A 1 327 ? 9.870 -16.332 -31.798 1.00 78.06 327 ALA A CA 1
ATOM 2601 C C . ALA A 1 327 ? 8.524 -17.055 -32.000 1.00 78.06 327 ALA A C 1
ATOM 2603 O O . ALA A 1 327 ? 7.560 -16.748 -31.287 1.00 78.06 327 ALA A O 1
ATOM 2604 N N . PRO A 1 328 ? 8.427 -17.992 -32.961 1.00 79.31 328 PRO A N 1
ATOM 2605 C CA . PRO A 1 328 ? 7.235 -18.816 -33.071 1.00 79.31 328 PRO A CA 1
ATOM 2606 C C . PRO A 1 328 ? 6.984 -19.512 -31.723 1.00 79.31 328 PRO A C 1
ATOM 2608 O O . PRO A 1 328 ? 7.951 -19.884 -31.045 1.00 79.31 328 PRO A O 1
ATOM 2611 N N . PRO A 1 329 ? 5.715 -19.676 -31.307 1.00 78.38 329 PRO A N 1
ATOM 2612 C CA . PRO A 1 329 ? 5.416 -20.455 -30.115 1.00 78.38 329 PRO A CA 1
ATOM 2613 C C . PRO A 1 329 ? 6.017 -21.862 -30.265 1.00 78.38 329 PRO A C 1
ATOM 2615 O O . PRO A 1 329 ? 6.139 -22.350 -31.395 1.00 78.38 329 PRO A O 1
ATOM 2618 N N . PRO A 1 330 ? 6.399 -22.525 -29.159 1.00 80.44 330 PRO A N 1
ATOM 2619 C CA . PRO A 1 330 ? 6.861 -23.905 -29.228 1.00 80.44 330 PRO A CA 1
ATOM 2620 C C . PRO A 1 330 ? 5.805 -24.769 -29.925 1.00 80.44 330 PRO A C 1
ATOM 2622 O O . PRO A 1 330 ? 4.604 -24.555 -29.734 1.00 80.44 330 PRO A O 1
ATOM 2625 N N . GLU A 1 331 ? 6.244 -25.737 -30.733 1.00 86.69 331 GLU A N 1
ATOM 2626 C CA . GLU A 1 331 ? 5.326 -26.682 -31.367 1.00 86.69 331 GLU A CA 1
ATOM 2627 C C . GLU A 1 331 ? 4.490 -27.376 -30.288 1.00 86.69 331 GLU A C 1
ATOM 2629 O O . GLU A 1 331 ? 5.003 -28.094 -29.425 1.00 86.69 331 GLU A O 1
ATOM 2634 N N . LEU A 1 332 ? 3.180 -27.133 -30.318 1.00 84.75 332 LEU A N 1
ATOM 2635 C CA . LEU A 1 332 ? 2.255 -27.816 -29.431 1.00 84.75 332 LEU A CA 1
ATOM 2636 C C . LEU A 1 332 ? 2.192 -29.287 -29.843 1.00 84.75 332 LEU A C 1
ATOM 2638 O O . LEU A 1 332 ? 2.023 -29.608 -31.021 1.00 84.75 332 LEU A O 1
ATOM 2642 N N . ARG A 1 333 ? 2.285 -30.195 -28.867 1.00 88.12 333 ARG A N 1
ATOM 2643 C CA . ARG A 1 333 ? 2.110 -31.627 -29.122 1.00 88.12 333 ARG A CA 1
ATOM 2644 C C . ARG A 1 333 ? 0.736 -31.862 -29.750 1.00 88.12 333 ARG A C 1
ATOM 2646 O O . ARG A 1 333 ? -0.276 -31.434 -29.199 1.00 88.12 333 ARG A O 1
ATOM 2653 N N . ASN A 1 334 ? 0.689 -32.578 -30.869 1.00 86.12 334 ASN A N 1
ATOM 2654 C CA . ASN A 1 334 ? -0.574 -32.980 -31.472 1.00 86.12 334 ASN A CA 1
ATOM 2655 C C . ASN A 1 334 ? -1.291 -33.983 -30.553 1.00 86.12 334 ASN A C 1
ATOM 2657 O O . ASN A 1 334 ? -0.799 -35.087 -30.347 1.00 86.12 334 ASN A O 1
ATOM 2661 N N . LEU A 1 335 ? -2.439 -33.583 -30.001 1.00 85.25 335 LEU A N 1
ATOM 2662 C CA . LEU A 1 335 ? -3.261 -34.407 -29.104 1.00 85.25 335 LEU A CA 1
ATOM 2663 C C . LEU A 1 335 ? -4.389 -35.155 -29.839 1.00 85.25 335 LEU A C 1
ATOM 2665 O O . LEU A 1 335 ? -5.255 -35.752 -29.200 1.00 85.25 335 LEU A O 1
ATOM 2669 N N . SER A 1 336 ? -4.420 -35.110 -31.174 1.00 88.44 336 SER A N 1
ATOM 2670 C CA . SER A 1 336 ? -5.466 -35.758 -31.973 1.00 88.44 336 SER A CA 1
ATOM 2671 C C . SER A 1 336 ? -5.468 -37.271 -31.741 1.00 88.44 336 SER A C 1
ATOM 2673 O O . SER A 1 336 ? -4.468 -37.943 -31.977 1.00 88.44 336 SER A O 1
ATOM 2675 N N . GLY A 1 337 ? -6.603 -37.815 -31.296 1.00 88.62 337 GLY A N 1
ATOM 2676 C CA . GLY A 1 337 ? -6.771 -39.247 -31.020 1.00 88.62 337 GLY A CA 1
ATOM 2677 C C . GLY A 1 337 ? -6.403 -39.681 -29.596 1.00 88.62 337 GLY A C 1
ATOM 2678 O O . GLY A 1 337 ? -6.686 -40.818 -29.220 1.00 88.62 337 GLY A O 1
ATOM 2679 N N . GLU A 1 338 ? -5.839 -38.795 -28.773 1.00 89.44 338 GLU A N 1
ATOM 2680 C CA . GLU A 1 338 ? -5.642 -39.074 -27.351 1.00 89.44 338 GLU A CA 1
ATOM 2681 C C . GLU A 1 338 ? -6.955 -38.909 -26.572 1.00 89.44 338 GLU A C 1
ATOM 2683 O O . GLU A 1 338 ? -7.764 -38.019 -26.844 1.00 89.44 338 GLU A O 1
ATOM 2688 N N . LYS A 1 339 ? -7.182 -39.763 -25.565 1.00 87.94 339 LYS A N 1
ATOM 2689 C CA . LYS A 1 339 ? -8.323 -39.585 -24.658 1.00 87.94 339 LYS A CA 1
ATOM 2690 C C . LYS A 1 339 ? -8.127 -38.296 -23.846 1.00 87.94 339 LYS A C 1
ATOM 2692 O O . LYS A 1 339 ? -7.058 -38.139 -23.250 1.00 87.94 339 LYS A O 1
ATOM 2697 N N . PRO A 1 340 ? -9.140 -37.413 -23.749 1.00 85.19 340 PRO A N 1
ATOM 2698 C CA . PRO A 1 340 ? -9.060 -36.225 -22.910 1.00 85.19 340 PRO A CA 1
ATOM 2699 C C . PRO A 1 340 ? -8.684 -36.594 -21.474 1.00 85.19 340 PRO A C 1
ATOM 2701 O O . PRO A 1 340 ? -9.356 -37.401 -20.830 1.00 85.19 340 PRO A O 1
ATOM 2704 N N . ARG A 1 341 ? -7.608 -35.995 -20.963 1.00 84.31 341 ARG A N 1
ATOM 2705 C CA . ARG A 1 341 ? -7.260 -36.060 -19.542 1.00 84.31 341 ARG A CA 1
ATOM 2706 C C . ARG A 1 341 ? -7.886 -34.850 -18.868 1.00 84.31 341 ARG A C 1
ATOM 2708 O O . ARG A 1 341 ? -7.388 -33.739 -19.005 1.00 84.31 341 ARG A O 1
ATOM 2715 N N . VAL A 1 342 ? -9.002 -35.064 -18.183 1.00 82.44 342 VAL A N 1
ATOM 2716 C CA . VAL A 1 342 ? -9.693 -34.001 -17.450 1.00 82.44 342 VAL A CA 1
ATOM 2717 C C . VAL A 1 342 ? -9.065 -33.883 -16.066 1.00 82.44 342 VAL A C 1
ATOM 2719 O O . VAL A 1 342 ? -9.135 -34.814 -15.268 1.00 82.44 342 VAL A O 1
ATOM 2722 N N . GLY A 1 343 ? -8.435 -32.743 -15.796 1.00 78.19 343 GLY A N 1
ATOM 2723 C CA . GLY A 1 343 ? -8.077 -32.323 -14.446 1.00 78.19 343 GLY A CA 1
ATOM 2724 C C . GLY A 1 343 ? -9.141 -31.362 -13.932 1.00 78.19 343 GLY A C 1
ATOM 2725 O O . GLY A 1 343 ? -9.440 -30.372 -14.595 1.00 78.19 343 GLY A O 1
ATOM 2726 N N . VAL A 1 344 ? -9.720 -31.651 -12.769 1.00 77.25 344 VAL A N 1
ATOM 2727 C CA . VAL A 1 344 ? -10.578 -30.696 -12.062 1.00 77.25 344 VAL A CA 1
ATOM 2728 C C . VAL A 1 344 ? -9.716 -30.025 -11.004 1.00 77.25 344 VAL A C 1
ATOM 2730 O O . VAL A 1 344 ? -9.302 -30.663 -10.040 1.00 77.25 344 VAL A O 1
ATOM 2733 N N . PHE A 1 345 ? -9.438 -28.741 -11.200 1.00 64.56 345 PHE A N 1
ATOM 2734 C CA . PHE A 1 345 ? -8.738 -27.917 -10.224 1.00 64.56 345 PHE A CA 1
ATOM 2735 C C . PHE A 1 345 ? -9.778 -27.109 -9.458 1.00 64.56 345 PHE A C 1
ATOM 2737 O O . PHE A 1 345 ? -10.341 -26.146 -9.975 1.00 64.56 345 PHE A O 1
ATOM 2744 N N . ILE A 1 346 ? -10.064 -27.534 -8.231 1.00 61.22 346 ILE A N 1
ATOM 2745 C CA . ILE A 1 346 ? -10.918 -26.784 -7.313 1.00 61.22 346 ILE A CA 1
ATOM 2746 C C . ILE A 1 346 ? -9.990 -25.899 -6.484 1.00 61.22 346 ILE A C 1
ATOM 2748 O O . ILE A 1 346 ? -9.413 -26.347 -5.499 1.00 61.22 346 ILE A O 1
ATOM 2752 N N . CYS A 1 347 ? -9.802 -24.651 -6.912 1.00 53.22 347 CYS A N 1
ATOM 2753 C CA . CYS A 1 347 ? -9.159 -23.638 -6.077 1.00 53.22 347 CYS A CA 1
ATOM 2754 C C . CYS A 1 347 ? -10.188 -23.147 -5.056 1.00 53.22 347 CYS A C 1
ATOM 2756 O O . CYS A 1 347 ? -11.201 -22.548 -5.414 1.00 53.22 347 CYS A O 1
ATOM 2758 N N . SER A 1 348 ? -9.919 -23.399 -3.776 1.00 49.31 348 SER A N 1
ATOM 2759 C CA . SER A 1 348 ? -10.656 -22.832 -2.640 1.00 49.31 348 SER A CA 1
ATOM 2760 C C . SER A 1 348 ? -10.102 -21.470 -2.221 1.00 49.31 348 SER A C 1
ATOM 2762 O O . SER A 1 348 ? -10.372 -20.991 -1.128 1.00 49.31 348 SER A O 1
ATOM 2764 N N . CYS A 1 349 ? -9.336 -20.806 -3.087 1.00 48.44 349 CYS A N 1
ATOM 2765 C CA . CYS A 1 349 ? -8.669 -19.538 -2.787 1.00 48.44 349 CYS A CA 1
ATOM 2766 C C . CYS A 1 349 ? -9.659 -18.361 -2.580 1.00 48.44 349 CYS A C 1
ATOM 2768 O O . CYS A 1 349 ? -9.252 -17.216 -2.389 1.00 48.44 349 CYS A O 1
ATOM 2770 N N . PHE A 1 350 ? -10.966 -18.646 -2.608 1.00 39.69 350 PHE A N 1
ATOM 2771 C CA . PHE A 1 350 ? -12.077 -17.711 -2.443 1.00 39.69 350 PHE A CA 1
ATOM 2772 C C . PHE A 1 350 ? -13.256 -18.309 -1.635 1.00 39.69 350 PHE A C 1
ATOM 2774 O O . PHE A 1 350 ? -14.396 -17.885 -1.831 1.00 39.69 350 PHE A O 1
ATOM 2781 N N . GLY A 1 351 ? -13.010 -19.281 -0.744 1.00 35.59 351 GLY A N 1
ATOM 2782 C CA . GLY A 1 351 ? -14.029 -19.846 0.154 1.00 35.59 351 GLY A CA 1
ATOM 2783 C C . GLY A 1 351 ? -13.452 -20.342 1.466 1.00 35.59 351 GLY A C 1
ATOM 2784 O O . GLY A 1 351 ? -12.936 -21.480 1.451 1.00 35.59 351 GLY A O 1
#

Radius of gyration: 24.51 Å; chains: 1; bounding box: 54×62×65 Å

InterPro domains:
  IPR017896 4Fe-4S ferredoxin-type, iron-sulphur binding domain [PF12838] (17-70)
  IPR017896 4Fe-4S ferredoxin-type, iron-sulphur binding domain [PS51379] (8-37)
  IPR017896 4Fe-4S ferredoxin-type, iron-sulphur binding domain [PS51379] (47-76)
  IPR017900 4Fe-4S ferredoxin, iron-sulphur binding, conserved site [PS00198] (56-67)
  IPR036188 FAD/NAD(P)-binding domain superfamily [G3DSA:3.50.50.60] (174-319)
  IPR036188 FAD/NAD(P)-binding domain superfamily [SSF51905] (194-319)
  IPR050157 Photosystem I iron-sulfur center [PTHR24960] (13-87)